Protein AF-A0A351SHM1-F1 (afdb_monomer_lite)

pLDDT: mean 85.32, std 20.23, range [31.28, 98.56]

Structure (mmCIF, N/CA/C/O backbone):
data_AF-A0A351SHM1-F1
#
_entry.id   AF-A0A351SHM1-F1
#
loop_
_atom_site.group_PDB
_atom_site.id
_atom_site.type_symbol
_atom_site.label_atom_id
_atom_site.label_alt_id
_atom_site.label_comp_id
_atom_site.label_asym_id
_atom_site.label_entity_id
_atom_site.label_seq_id
_atom_site.pdbx_PDB_ins_code
_atom_site.Cartn_x
_atom_site.Cartn_y
_atom_site.Cartn_z
_atom_site.occupancy
_atom_site.B_iso_or_equiv
_atom_site.auth_seq_id
_atom_site.auth_comp_id
_atom_site.auth_asym_id
_atom_site.auth_atom_id
_atom_site.pdbx_PDB_model_num
ATOM 1 N N . MET A 1 1 ? -46.185 -12.215 -39.479 1.00 38.94 1 MET A N 1
ATOM 2 C CA . MET A 1 1 ? -46.522 -11.366 -40.641 1.00 38.94 1 MET A CA 1
ATOM 3 C C . MET A 1 1 ? -45.757 -10.080 -40.372 1.00 38.94 1 MET A C 1
ATOM 5 O O . MET A 1 1 ? -46.054 -9.447 -39.382 1.00 38.94 1 MET A O 1
ATOM 9 N N . GLU A 1 2 ? -44.583 -9.834 -40.939 1.00 38.81 2 GLU A N 1
ATOM 10 C CA . GLU A 1 2 ? -44.272 -9.723 -42.361 1.00 38.81 2 GLU A CA 1
ATOM 11 C C . GLU A 1 2 ? -42.753 -9.912 -42.561 1.00 38.81 2 GLU A C 1
ATOM 13 O O . GLU A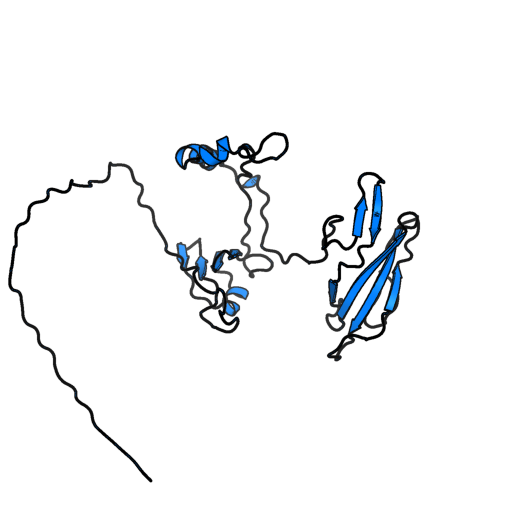 1 2 ? -41.944 -9.448 -41.763 1.00 38.81 2 GLU A O 1
ATOM 18 N N . ARG A 1 3 ? -42.379 -10.663 -43.600 1.00 39.16 3 ARG A N 1
ATOM 19 C CA . ARG A 1 3 ? -40.996 -10.902 -44.036 1.00 39.16 3 ARG A CA 1
ATOM 20 C C . ARG A 1 3 ? -40.600 -9.802 -45.017 1.00 39.16 3 ARG A C 1
ATOM 22 O O . ARG A 1 3 ? -41.377 -9.548 -45.932 1.00 39.16 3 ARG A O 1
ATOM 29 N N . ARG A 1 4 ? -39.362 -9.299 -44.973 1.00 43.81 4 ARG A N 1
ATOM 30 C CA . ARG A 1 4 ? -38.711 -8.745 -46.177 1.00 43.81 4 ARG A CA 1
ATOM 31 C C . ARG A 1 4 ? -37.282 -9.269 -46.317 1.00 43.81 4 ARG A C 1
ATOM 33 O O . ARG A 1 4 ? -36.392 -8.936 -45.551 1.00 43.81 4 ARG A O 1
ATOM 40 N N . ASN A 1 5 ? -37.133 -10.121 -47.329 1.00 36.09 5 ASN A N 1
ATOM 41 C CA . ASN A 1 5 ? -35.888 -10.556 -47.956 1.00 36.09 5 ASN A CA 1
ATOM 42 C C . ASN A 1 5 ? -35.320 -9.435 -48.846 1.00 36.09 5 ASN A C 1
ATOM 44 O O . ASN A 1 5 ? -36.124 -8.792 -49.523 1.00 36.09 5 ASN A O 1
ATOM 48 N N . LEU A 1 6 ? -33.989 -9.324 -48.985 1.00 31.62 6 LEU A N 1
ATOM 49 C CA . LEU A 1 6 ? -33.293 -9.075 -50.271 1.00 31.62 6 LEU A CA 1
ATOM 50 C C . LEU A 1 6 ? -31.764 -9.245 -50.089 1.00 31.62 6 LEU A C 1
ATOM 52 O O . LEU A 1 6 ? -31.158 -8.496 -49.341 1.00 31.62 6 LEU A O 1
ATOM 56 N N . LYS A 1 7 ? -31.190 -10.390 -50.487 1.00 33.28 7 LYS A N 1
ATOM 57 C CA . LYS A 1 7 ? -30.488 -10.721 -51.756 1.00 33.28 7 LYS A CA 1
ATOM 58 C C . LYS A 1 7 ? -29.046 -10.184 -51.884 1.00 33.28 7 LYS A C 1
ATOM 60 O O . LYS A 1 7 ? -28.816 -8.993 -52.023 1.00 33.28 7 LYS A O 1
ATOM 65 N N . TYR A 1 8 ? -28.139 -11.163 -51.929 1.00 37.53 8 TYR A N 1
ATOM 66 C CA . TYR A 1 8 ? -26.740 -11.178 -52.365 1.00 37.53 8 TYR A CA 1
ATOM 67 C C . TYR A 1 8 ? -26.412 -10.335 -53.604 1.00 37.53 8 TYR A C 1
ATOM 69 O O . TYR A 1 8 ? -27.149 -10.412 -54.586 1.00 37.53 8 TYR A O 1
ATOM 77 N N . ILE A 1 9 ? -25.221 -9.717 -53.615 1.00 34.34 9 ILE A N 1
ATOM 78 C CA . ILE A 1 9 ? -24.390 -9.573 -54.822 1.00 34.34 9 ILE A CA 1
ATOM 79 C C . ILE A 1 9 ? -22.927 -9.871 -54.459 1.00 34.34 9 ILE A C 1
ATOM 81 O O . ILE A 1 9 ? -22.342 -9.258 -53.573 1.00 34.34 9 ILE A O 1
ATOM 85 N N . LEU A 1 10 ? -22.385 -10.853 -55.172 1.00 33.44 10 LEU A N 1
ATOM 86 C CA . LEU A 1 10 ? -21.011 -11.332 -55.217 1.00 33.44 10 LEU A CA 1
ATOM 87 C C . LEU A 1 10 ? -20.487 -10.958 -56.611 1.00 33.44 10 LEU A C 1
ATOM 89 O O . LEU A 1 10 ? -21.161 -11.337 -57.560 1.00 33.44 10 LEU A O 1
ATOM 93 N N . THR A 1 11 ? -19.365 -10.235 -56.730 1.00 31.61 11 THR A N 1
ATOM 94 C CA . THR A 1 11 ? -18.512 -10.025 -57.940 1.00 31.61 11 THR A CA 1
ATOM 95 C C . THR A 1 11 ? -17.556 -8.858 -57.640 1.00 31.61 11 THR A C 1
ATOM 97 O O . THR A 1 11 ? -17.981 -7.918 -56.986 1.00 31.61 11 THR A O 1
ATOM 100 N N . ALA A 1 12 ? -16.308 -8.752 -58.095 1.00 34.66 12 ALA A N 1
ATOM 101 C CA . ALA A 1 12 ? -15.417 -9.584 -58.896 1.00 34.66 12 ALA A CA 1
ATOM 102 C C . ALA A 1 12 ? -14.001 -8.979 -58.769 1.00 34.66 12 ALA A C 1
ATOM 104 O O . ALA A 1 12 ? -13.852 -7.778 -58.548 1.00 34.66 12 ALA A O 1
ATOM 105 N N . ALA A 1 13 ? -12.974 -9.811 -58.934 1.00 35.31 13 ALA A N 1
ATOM 106 C CA . ALA A 1 13 ? -11.586 -9.391 -59.067 1.00 35.31 13 ALA A CA 1
ATOM 107 C C . ALA A 1 13 ? -11.354 -8.597 -60.367 1.00 35.31 13 ALA A C 1
ATOM 109 O O . ALA A 1 13 ? -11.828 -9.012 -61.424 1.00 35.31 13 ALA A O 1
ATOM 110 N N . CYS A 1 14 ? -10.550 -7.533 -60.302 1.00 32.94 14 CYS A N 1
ATOM 111 C CA . CYS A 1 14 ? -9.890 -6.940 -61.465 1.00 32.94 14 CYS A CA 1
ATOM 112 C C . CYS A 1 14 ? -8.437 -6.594 -61.116 1.00 32.94 14 CYS A C 1
ATOM 114 O O . CYS A 1 14 ? -8.153 -5.704 -60.321 1.00 32.94 14 CYS A O 1
ATOM 116 N N . LEU A 1 15 ? -7.541 -7.356 -61.735 1.00 38.31 15 LEU A N 1
ATOM 117 C CA . LEU A 1 15 ? -6.104 -7.163 -61.854 1.00 38.31 15 LEU A CA 1
ATOM 118 C C . LEU A 1 15 ? -5.843 -6.279 -63.084 1.00 38.31 15 LEU A C 1
ATOM 120 O O . LEU A 1 15 ? -6.296 -6.636 -64.171 1.00 38.31 15 LEU A O 1
ATOM 124 N N . SER A 1 16 ? -5.079 -5.191 -62.953 1.00 38.78 16 SER A N 1
ATOM 125 C CA . SER A 1 16 ? -4.394 -4.569 -64.098 1.00 38.78 16 SER A CA 1
ATOM 126 C C . SER A 1 16 ? -3.273 -3.620 -63.667 1.00 38.78 16 SER A C 1
ATOM 128 O O . SER A 1 16 ? -3.407 -2.853 -62.719 1.00 38.78 16 SER A O 1
ATOM 130 N N . LEU A 1 17 ? -2.168 -3.751 -64.400 1.00 37.09 17 LEU A N 1
ATOM 131 C CA . LEU A 1 17 ? -0.832 -3.212 -64.194 1.00 37.09 17 LEU A CA 1
ATOM 132 C C . LEU A 1 17 ? -0.686 -1.704 -64.487 1.00 37.09 17 LEU A C 1
ATOM 134 O O . LEU A 1 17 ? -1.349 -1.168 -65.368 1.00 37.09 17 LEU A O 1
ATOM 138 N N . LEU A 1 18 ? 0.287 -1.115 -63.779 1.00 38.12 18 LEU A N 1
ATOM 139 C CA . LEU A 1 18 ? 1.289 -0.101 -64.159 1.00 38.12 18 LEU A CA 1
ATOM 140 C C . LEU A 1 18 ? 0.951 0.925 -65.260 1.00 38.12 18 LEU A C 1
ATOM 142 O O . LEU A 1 18 ? 0.914 0.604 -66.446 1.00 38.12 18 LEU A O 1
ATOM 146 N N . PHE A 1 19 ? 0.979 2.200 -64.862 1.00 37.84 19 PHE A N 1
ATOM 147 C CA . PHE A 1 19 ? 1.567 3.270 -65.666 1.00 37.84 19 PHE A CA 1
ATOM 148 C C . PHE A 1 19 ? 2.633 4.000 -64.848 1.00 37.84 19 PHE A C 1
ATOM 150 O O . PHE A 1 19 ? 2.391 4.424 -63.720 1.00 37.84 19 PHE A O 1
ATOM 157 N N . ALA A 1 20 ? 3.818 4.112 -65.444 1.00 46.09 20 ALA A N 1
ATOM 158 C CA . ALA A 1 20 ? 4.905 4.961 -64.994 1.00 46.09 20 ALA A CA 1
ATOM 159 C C . ALA A 1 20 ? 4.527 6.439 -65.165 1.00 46.09 20 ALA A C 1
ATOM 161 O O . ALA A 1 20 ? 4.001 6.837 -66.205 1.00 46.09 20 ALA A O 1
ATOM 162 N N . GLY A 1 21 ? 4.848 7.241 -64.155 1.00 32.75 21 GLY A N 1
ATOM 163 C CA . GLY A 1 21 ? 4.758 8.694 -64.182 1.00 32.75 21 GLY A CA 1
ATOM 164 C C . GLY A 1 21 ? 5.789 9.278 -63.226 1.00 32.75 21 GLY A C 1
ATOM 165 O O . GLY A 1 21 ? 5.464 9.593 -62.088 1.00 32.75 21 GLY A O 1
ATOM 166 N N . CYS A 1 22 ? 7.038 9.379 -63.687 1.00 43.12 22 CYS A N 1
ATOM 167 C CA . CYS A 1 22 ? 8.029 10.267 -63.087 1.00 43.12 22 CYS A CA 1
ATOM 168 C C . CYS A 1 22 ? 7.561 11.712 -63.286 1.00 43.12 22 CYS A C 1
ATOM 170 O O . CYS A 1 22 ? 7.413 12.160 -64.422 1.00 43.12 22 CYS A O 1
ATOM 172 N N . SER A 1 23 ? 7.368 12.435 -62.187 1.00 37.72 23 SER A N 1
ATOM 173 C CA . SER A 1 23 ? 7.474 13.890 -62.156 1.00 37.72 23 SER A CA 1
ATOM 174 C C . SER A 1 23 ? 8.636 14.210 -61.234 1.00 37.72 23 SER A C 1
ATOM 176 O O . SER A 1 23 ? 8.535 14.073 -60.019 1.00 37.72 23 SER A O 1
ATOM 178 N N . ASP A 1 24 ? 9.739 14.560 -61.876 1.00 31.28 24 ASP A N 1
ATOM 179 C CA . ASP A 1 24 ? 10.981 15.064 -61.317 1.00 31.28 24 ASP A CA 1
ATOM 180 C C . ASP A 1 24 ? 10.721 16.385 -60.575 1.00 31.28 24 ASP A C 1
ATOM 182 O O . ASP A 1 24 ? 10.185 17.334 -61.149 1.00 31.28 24 ASP A O 1
ATOM 186 N N . SER A 1 25 ? 11.042 16.419 -59.286 1.00 34.75 25 SER A N 1
ATOM 187 C CA . SER A 1 25 ? 11.230 17.655 -58.533 1.00 34.75 25 SER A CA 1
ATOM 188 C C . SER A 1 25 ? 12.353 17.385 -57.545 1.00 34.75 25 SER A C 1
ATOM 190 O O . SER A 1 25 ? 12.158 16.807 -56.479 1.00 34.75 25 SER A O 1
ATOM 192 N N . SER A 1 26 ? 13.548 17.729 -57.998 1.00 41.03 26 SER A N 1
ATOM 193 C CA . SER A 1 26 ? 14.806 17.722 -57.274 1.00 41.03 26 SER A CA 1
ATOM 194 C C . SER A 1 26 ? 14.723 18.562 -55.998 1.00 41.03 26 SER A C 1
ATOM 196 O O . SER A 1 26 ? 14.684 19.787 -56.081 1.00 41.03 26 SER A O 1
ATOM 198 N N . ASP A 1 27 ? 14.745 17.888 -54.852 1.00 33.91 27 ASP A N 1
ATOM 199 C CA . ASP A 1 27 ? 15.300 18.394 -53.598 1.00 33.91 27 ASP A CA 1
ATOM 200 C C . ASP A 1 27 ? 16.226 17.290 -53.076 1.00 33.91 27 ASP A C 1
ATOM 202 O O . ASP A 1 27 ? 15.776 16.226 -52.646 1.00 33.91 27 ASP A O 1
ATOM 206 N N . GLU A 1 28 ? 17.532 17.519 -53.195 1.00 40.28 28 GLU A N 1
ATOM 207 C CA . GLU A 1 28 ? 18.566 16.694 -52.578 1.00 40.28 28 GLU A CA 1
ATOM 208 C C . GLU A 1 28 ? 18.374 16.766 -51.057 1.00 40.28 28 GLU A C 1
ATOM 210 O O . GLU A 1 28 ? 18.670 17.782 -50.430 1.00 40.28 28 GLU A O 1
ATOM 215 N N . ARG A 1 29 ? 17.816 15.707 -50.463 1.00 37.00 29 ARG A N 1
ATOM 216 C CA . ARG A 1 29 ? 17.906 15.479 -49.021 1.00 37.00 29 ARG A CA 1
ATOM 217 C C . ARG A 1 29 ? 19.031 14.500 -48.774 1.00 37.00 29 ARG A C 1
ATOM 219 O O . ARG A 1 29 ? 19.106 13.461 -49.426 1.00 37.00 29 ARG A O 1
ATOM 226 N N . GLU A 1 30 ? 19.904 14.926 -47.877 1.00 38.75 30 GLU A N 1
ATOM 227 C CA . GLU A 1 30 ? 21.103 14.236 -47.452 1.00 38.75 30 GLU A CA 1
ATOM 228 C C . GLU A 1 30 ? 20.810 12.779 -47.084 1.00 38.75 30 GLU A C 1
ATOM 230 O O . GLU A 1 30 ? 19.787 12.427 -46.499 1.00 38.75 30 GLU A O 1
ATOM 235 N N . ASP A 1 31 ? 21.741 11.946 -47.523 1.00 35.19 31 ASP A N 1
ATOM 236 C CA . ASP A 1 31 ? 21.929 10.559 -47.154 1.00 35.19 31 ASP A CA 1
ATOM 237 C C . ASP A 1 31 ? 22.158 10.474 -45.635 1.00 35.19 31 ASP A C 1
ATOM 239 O O . ASP A 1 31 ? 23.273 10.688 -45.161 1.00 35.19 31 ASP A O 1
ATOM 243 N N . ASP A 1 32 ? 21.103 10.185 -44.865 1.00 41.06 32 ASP A N 1
ATOM 244 C CA . ASP A 1 32 ? 21.216 9.749 -43.467 1.00 41.06 32 ASP A CA 1
ATOM 245 C C . ASP A 1 32 ? 21.769 8.315 -43.441 1.00 41.06 32 ASP A C 1
ATOM 247 O O . ASP A 1 32 ? 21.080 7.338 -43.137 1.00 41.06 32 ASP A O 1
ATOM 251 N N . THR A 1 33 ? 23.045 8.175 -43.791 1.00 40.69 33 THR A N 1
ATOM 252 C CA . THR A 1 33 ? 23.836 7.024 -43.371 1.00 40.69 33 THR A CA 1
ATOM 253 C C . THR A 1 33 ? 24.080 7.183 -41.864 1.00 40.69 33 THR A C 1
ATOM 255 O O . THR A 1 33 ? 24.744 8.149 -41.475 1.00 40.69 33 THR A O 1
ATOM 258 N N . PRO A 1 34 ? 23.590 6.279 -40.991 1.00 45.47 34 PRO A N 1
ATOM 259 C CA . PRO A 1 34 ? 23.849 6.383 -39.560 1.00 45.47 34 PRO A CA 1
ATOM 260 C C . PRO A 1 34 ? 25.361 6.316 -39.313 1.00 45.47 34 PRO A C 1
ATOM 262 O O . PRO A 1 34 ? 26.029 5.443 -39.889 1.00 45.47 34 PRO A O 1
ATOM 265 N N . PRO A 1 35 ? 25.941 7.200 -38.483 1.00 49.81 35 PRO A N 1
ATOM 266 C CA . PRO A 1 35 ? 27.332 7.068 -38.109 1.00 49.81 35 PRO A CA 1
ATOM 267 C C . PRO A 1 35 ? 27.510 5.746 -37.355 1.00 49.81 35 PRO A C 1
ATOM 269 O O . PRO A 1 35 ? 26.829 5.431 -36.386 1.00 49.81 35 PRO A O 1
ATOM 272 N N . ASN A 1 36 ? 28.436 4.958 -37.883 1.00 48.00 36 ASN A N 1
ATOM 273 C CA . ASN A 1 36 ? 28.939 3.689 -37.385 1.00 48.00 36 ASN A CA 1
ATOM 274 C C . ASN A 1 36 ? 29.042 3.629 -35.842 1.00 48.00 36 ASN A C 1
ATOM 276 O O . ASN A 1 36 ? 29.910 4.289 -35.272 1.00 48.00 36 ASN A O 1
ATOM 280 N N . GLY A 1 37 ? 28.219 2.792 -35.192 1.00 48.22 37 GLY A N 1
ATOM 281 C CA . GLY A 1 37 ? 28.369 2.474 -33.765 1.00 48.22 37 GLY A CA 1
ATOM 282 C C . GLY A 1 37 ? 27.134 1.956 -33.020 1.00 48.22 37 GLY A C 1
ATOM 283 O O . GLY A 1 37 ? 27.299 1.428 -31.926 1.00 48.22 37 GLY A O 1
ATOM 284 N N . GLU A 1 38 ? 25.921 2.060 -33.567 1.00 47.47 38 GLU A N 1
ATOM 285 C CA . GLU A 1 38 ? 24.724 1.631 -32.832 1.00 47.47 38 GLU A CA 1
ATOM 286 C C . GLU A 1 38 ? 24.605 0.101 -32.772 1.00 47.47 38 GLU A C 1
ATOM 288 O O . GLU A 1 38 ? 24.384 -0.586 -33.775 1.00 47.47 38 GLU A O 1
ATOM 293 N N . THR A 1 39 ? 24.753 -0.445 -31.564 1.00 53.91 39 THR A N 1
ATOM 294 C CA . THR A 1 39 ? 24.333 -1.808 -31.227 1.00 53.91 39 THR A CA 1
ATOM 295 C C . THR A 1 39 ? 22.863 -1.973 -31.628 1.00 53.91 39 THR A C 1
ATOM 297 O O . THR A 1 39 ? 22.060 -1.099 -31.298 1.00 53.91 39 THR A O 1
ATOM 300 N N . PRO A 1 40 ? 22.461 -3.057 -32.318 1.00 54.44 40 PRO A N 1
ATOM 301 C CA . PRO A 1 40 ? 21.057 -3.270 -32.648 1.00 54.44 40 PRO A CA 1
ATOM 302 C C . PRO A 1 40 ? 20.217 -3.285 -31.364 1.00 54.44 40 PRO A C 1
ATOM 304 O O . PRO A 1 40 ? 20.322 -4.204 -30.553 1.00 54.44 40 PRO A O 1
ATOM 307 N N . SER A 1 41 ? 19.398 -2.249 -31.181 1.00 62.53 41 SER A N 1
ATOM 308 C CA . SER A 1 41 ? 18.449 -2.156 -30.076 1.00 62.53 41 SER A CA 1
ATOM 309 C C . SER A 1 41 ? 17.199 -2.959 -30.421 1.00 62.53 41 SER A C 1
ATOM 311 O O . SER A 1 41 ? 16.524 -2.700 -31.421 1.00 62.53 41 SER A O 1
ATOM 313 N N . ASN A 1 42 ? 16.885 -3.958 -29.598 1.00 75.44 42 ASN A N 1
ATOM 314 C CA . ASN A 1 42 ? 15.619 -4.674 -29.683 1.00 75.44 42 ASN A CA 1
ATOM 315 C C . ASN A 1 42 ? 14.549 -3.841 -28.974 1.00 75.44 42 ASN A C 1
ATOM 317 O O . ASN A 1 42 ? 14.394 -3.917 -27.759 1.00 75.44 42 ASN A O 1
ATOM 321 N N . THR A 1 43 ? 13.812 -3.026 -29.726 1.00 84.69 43 THR A N 1
ATOM 322 C CA . THR A 1 43 ? 12.682 -2.272 -29.172 1.00 84.69 43 THR A CA 1
ATOM 323 C C . THR A 1 43 ? 11.426 -3.138 -29.138 1.00 84.69 43 THR A C 1
ATOM 325 O O . THR A 1 43 ? 10.994 -3.651 -30.172 1.00 84.69 43 THR A O 1
ATOM 328 N N . VAL A 1 44 ? 10.791 -3.242 -27.969 1.00 88.88 44 VAL A N 1
ATOM 329 C CA . VAL A 1 44 ? 9.456 -3.836 -27.820 1.00 88.88 44 VAL A CA 1
ATOM 330 C C . VAL A 1 44 ? 8.447 -2.742 -27.488 1.00 88.88 44 VAL A C 1
ATOM 332 O O . VAL A 1 44 ? 8.694 -1.893 -26.639 1.00 88.88 44 VAL A O 1
ATOM 335 N N . GLN A 1 45 ? 7.306 -2.753 -28.176 1.00 91.69 45 GLN A N 1
ATOM 336 C CA . GLN A 1 45 ? 6.200 -1.838 -27.899 1.00 91.69 45 GLN A CA 1
ATOM 337 C C . GLN A 1 45 ? 5.270 -2.462 -26.855 1.00 91.69 45 GLN A C 1
ATOM 339 O O . GLN A 1 45 ? 4.749 -3.556 -27.070 1.00 91.69 45 GLN A O 1
ATOM 344 N N . ILE A 1 46 ? 5.044 -1.751 -25.750 1.00 93.50 46 ILE A N 1
ATOM 345 C CA . ILE A 1 46 ? 4.092 -2.129 -24.701 1.00 93.50 46 ILE A CA 1
ATOM 346 C C . ILE A 1 46 ? 2.946 -1.114 -24.723 1.00 93.50 46 ILE A C 1
ATOM 348 O O . ILE A 1 46 ? 3.145 0.065 -24.432 1.00 93.50 46 ILE A O 1
ATOM 352 N N . ASP A 1 47 ? 1.735 -1.558 -25.066 1.00 94.06 47 ASP A N 1
ATOM 353 C CA . ASP A 1 47 ? 0.544 -0.705 -25.020 1.00 94.06 47 ASP A CA 1
ATOM 354 C C . ASP A 1 47 ? -0.013 -0.646 -23.592 1.00 94.06 47 ASP A C 1
ATOM 356 O O . ASP A 1 47 ? -0.740 -1.532 -23.159 1.00 94.06 47 ASP A O 1
ATOM 360 N N . ALA A 1 48 ? 0.311 0.412 -22.852 1.00 94.44 48 ALA A N 1
ATOM 361 C CA . ALA A 1 48 ? -0.226 0.657 -21.514 1.00 94.44 48 ALA A CA 1
ATOM 362 C C . ALA A 1 48 ? -1.465 1.580 -21.518 1.00 94.44 48 ALA A C 1
ATOM 364 O O . ALA A 1 48 ? -1.807 2.162 -20.491 1.00 94.44 48 ALA A O 1
ATOM 365 N N . SER A 1 49 ? -2.149 1.791 -22.647 1.00 93.62 49 SER A N 1
ATOM 366 C CA . SER A 1 49 ? -3.202 2.818 -22.757 1.00 93.62 49 SER A CA 1
ATOM 367 C C . SER A 1 49 ? -4.546 2.454 -22.103 1.00 93.62 49 SER A C 1
ATOM 369 O O . SER A 1 49 ? -5.419 3.319 -21.977 1.00 93.62 49 SER A O 1
ATOM 371 N N . ALA A 1 50 ? -4.723 1.213 -21.642 1.00 93.69 50 ALA A N 1
ATOM 372 C CA . ALA A 1 50 ? -5.950 0.736 -21.001 1.00 93.69 50 ALA A CA 1
ATOM 373 C C . ALA A 1 50 ? -6.350 1.566 -19.761 1.00 93.69 50 ALA A C 1
ATOM 375 O O . ALA A 1 50 ? -5.508 2.003 -18.983 1.00 93.69 50 ALA A O 1
ATOM 376 N N . GLY A 1 51 ? -7.652 1.785 -19.546 1.00 87.44 51 GLY A N 1
ATOM 377 C CA . GLY A 1 51 ? -8.196 2.561 -18.417 1.00 87.44 51 GLY A CA 1
ATOM 378 C C . GLY A 1 51 ? -8.481 4.033 -18.736 1.00 87.44 51 GLY A C 1
ATOM 379 O O . GLY A 1 51 ? -8.689 4.395 -19.892 1.00 87.44 51 GLY A O 1
ATOM 380 N N . GLY A 1 52 ? -8.491 4.898 -17.716 1.00 82.19 52 GLY A N 1
ATOM 381 C CA . GLY A 1 52 ? -8.799 6.334 -17.835 1.00 82.19 52 GLY A CA 1
ATOM 382 C C . GLY A 1 52 ? -10.191 6.722 -17.316 1.00 82.19 52 GLY A C 1
ATOM 383 O O . GLY A 1 52 ? -10.959 5.878 -16.854 1.00 82.19 52 GLY A O 1
ATOM 384 N N . VAL A 1 53 ? -10.508 8.021 -17.364 1.00 80.44 53 VAL A N 1
ATOM 385 C CA . VAL A 1 53 ? -11.796 8.554 -16.885 1.00 80.44 53 VAL A CA 1
ATOM 386 C C . VAL A 1 53 ? -12.941 7.935 -17.691 1.00 80.44 53 VAL A C 1
ATOM 388 O O . VAL A 1 53 ? -13.005 8.094 -18.907 1.00 80.44 53 VAL A O 1
ATOM 391 N N . GLY A 1 54 ? -13.844 7.227 -17.008 1.00 83.69 54 GLY A N 1
ATOM 392 C CA . GLY A 1 54 ? -15.003 6.569 -17.620 1.00 83.69 54 GLY A CA 1
ATOM 393 C C . GLY A 1 54 ? -14.763 5.139 -18.119 1.00 83.69 54 GLY A C 1
ATOM 394 O O . GLY A 1 54 ? -15.709 4.517 -18.598 1.00 83.69 54 GLY A O 1
ATOM 395 N N . ALA A 1 55 ? -13.550 4.591 -17.987 1.00 87.75 55 ALA A N 1
ATOM 396 C CA . ALA A 1 55 ? -13.303 3.185 -18.300 1.00 87.75 55 ALA A CA 1
ATOM 397 C C . ALA A 1 55 ? -14.036 2.275 -17.303 1.00 87.75 55 ALA A C 1
ATOM 399 O O . ALA A 1 55 ? -13.882 2.419 -16.087 1.00 87.75 55 ALA A O 1
ATOM 400 N N . SER A 1 56 ? -14.828 1.327 -17.811 1.00 90.12 56 SER A N 1
ATOM 401 C CA . SER A 1 56 ? -15.546 0.383 -16.952 1.00 90.12 56 SER A CA 1
ATOM 402 C C . SER A 1 56 ? -14.560 -0.582 -16.288 1.00 90.12 56 SER A C 1
ATOM 404 O O . SER A 1 56 ? -13.758 -1.190 -16.998 1.00 90.12 56 SER A O 1
ATOM 406 N N . PRO A 1 57 ? -14.627 -0.810 -14.964 1.00 85.00 57 PRO A N 1
ATOM 407 C CA . PRO A 1 57 ? -13.830 -1.846 -14.302 1.00 85.00 57 PRO A CA 1
ATOM 408 C C . PRO A 1 57 ? -14.098 -3.260 -14.833 1.00 85.00 57 PRO A C 1
ATOM 410 O O . PRO A 1 57 ? -13.272 -4.144 -14.661 1.00 85.00 57 PRO A O 1
ATOM 413 N N . THR A 1 58 ? -15.253 -3.477 -15.466 1.00 87.69 58 THR A N 1
ATOM 414 C CA . THR A 1 58 ? -15.656 -4.774 -16.025 1.00 87.69 58 THR A CA 1
ATOM 415 C C . THR A 1 58 ? -15.362 -4.920 -17.517 1.00 87.69 58 THR A C 1
ATOM 417 O O . THR A 1 58 ? -15.679 -5.960 -18.089 1.00 87.69 58 THR A O 1
ATOM 420 N N . ASP A 1 59 ? -14.805 -3.892 -18.166 1.00 90.00 59 ASP A N 1
ATOM 421 C CA . ASP A 1 59 ? -14.379 -3.988 -19.562 1.00 90.00 59 ASP A CA 1
ATOM 422 C C . ASP A 1 59 ? -13.143 -4.903 -19.658 1.00 90.00 59 ASP A C 1
ATOM 424 O O . ASP A 1 59 ? -12.119 -4.583 -19.054 1.00 90.00 59 ASP A O 1
ATOM 428 N N . PRO A 1 60 ? -13.190 -6.010 -20.422 1.00 87.44 60 PRO A N 1
ATOM 429 C CA . PRO A 1 60 ? -12.041 -6.897 -20.604 1.00 87.44 60 PRO A CA 1
ATOM 430 C C . PRO A 1 60 ? -10.803 -6.215 -21.205 1.00 87.44 60 PRO A C 1
ATOM 432 O O . PRO A 1 60 ? -9.691 -6.705 -21.017 1.00 87.44 60 PRO A O 1
ATOM 435 N N . LEU A 1 61 ? -10.977 -5.105 -21.933 1.00 89.75 61 LEU A N 1
ATOM 436 C CA . LEU A 1 61 ? -9.871 -4.306 -22.472 1.00 89.75 61 LEU A CA 1
ATOM 437 C C . LEU A 1 61 ? -9.278 -3.348 -21.435 1.00 89.75 61 LEU A C 1
ATOM 439 O O . LEU A 1 61 ? -8.176 -2.838 -21.619 1.00 89.75 61 LEU A O 1
ATOM 443 N N . ASN A 1 62 ? -9.968 -3.120 -20.317 1.00 93.75 62 ASN A N 1
ATOM 444 C CA . ASN A 1 62 ? -9.457 -2.354 -19.189 1.00 93.75 62 ASN A CA 1
ATOM 445 C C . ASN A 1 62 ? -8.572 -3.238 -18.289 1.00 93.75 62 ASN A C 1
ATOM 447 O O . ASN A 1 62 ? -8.781 -3.302 -17.077 1.00 93.75 62 ASN A O 1
ATOM 451 N N . LYS A 1 63 ? -7.574 -3.896 -18.881 1.00 95.19 63 LYS A N 1
ATOM 452 C CA . LYS A 1 63 ? -6.606 -4.788 -18.222 1.00 95.19 63 LYS A CA 1
ATOM 453 C C . LYS A 1 63 ? -5.195 -4.195 -18.220 1.00 95.19 63 LYS A C 1
ATOM 455 O O . LYS A 1 63 ? -4.960 -3.177 -18.869 1.00 95.19 63 LYS A O 1
ATOM 460 N N . TYR A 1 64 ? -4.272 -4.792 -17.476 1.00 97.44 64 TYR A N 1
ATOM 461 C CA . TYR A 1 64 ? -2.846 -4.504 -17.648 1.00 97.44 64 TYR A CA 1
ATOM 462 C C . TYR A 1 64 ? -2.303 -5.182 -18.911 1.00 97.44 64 TYR A C 1
ATOM 464 O O . TYR A 1 64 ? -2.812 -6.218 -19.345 1.00 97.44 64 TYR A O 1
ATOM 472 N N . THR A 1 65 ? -1.240 -4.610 -19.469 1.00 97.94 65 THR A N 1
ATOM 473 C CA . THR A 1 65 ? -0.404 -5.288 -20.462 1.00 97.94 65 THR A CA 1
ATOM 474 C C . THR A 1 65 ? 0.759 -5.939 -19.734 1.00 97.94 65 THR A C 1
ATOM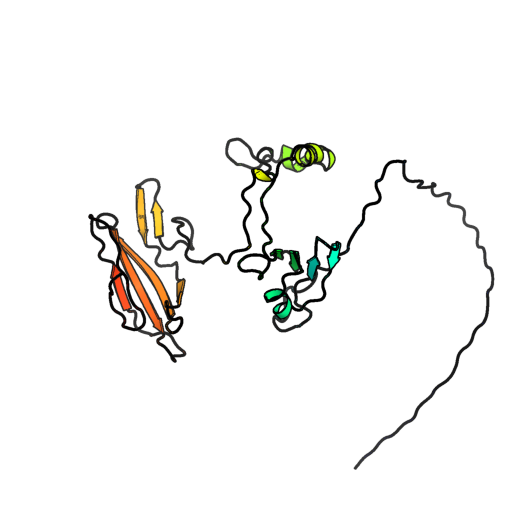 476 O O . THR A 1 65 ? 1.543 -5.249 -19.084 1.00 97.94 65 THR A O 1
ATOM 479 N N . TYR A 1 66 ? 0.820 -7.266 -19.815 1.00 98.25 66 TYR A N 1
ATOM 480 C CA . TYR A 1 66 ? 1.756 -8.120 -19.091 1.00 98.25 66 TYR A CA 1
ATOM 481 C C . TYR A 1 66 ? 2.971 -8.426 -19.958 1.00 98.25 66 TYR A C 1
ATOM 483 O O . TYR A 1 66 ? 2.817 -8.743 -21.137 1.00 98.25 66 TYR A O 1
ATOM 491 N N . PHE A 1 67 ? 4.168 -8.332 -19.390 1.00 98.19 67 PHE A N 1
ATOM 492 C CA . PHE A 1 67 ? 5.426 -8.517 -20.099 1.00 98.19 67 PHE A CA 1
ATOM 493 C C . PHE A 1 67 ? 6.301 -9.540 -19.378 1.00 98.19 67 PHE A C 1
ATOM 495 O O . PHE A 1 67 ? 6.480 -9.462 -18.165 1.00 98.19 67 PHE A O 1
ATOM 502 N N . ASP A 1 68 ? 6.817 -10.491 -20.144 1.00 97.62 68 ASP A N 1
ATOM 503 C CA . ASP A 1 68 ? 7.775 -11.514 -19.728 1.00 97.62 68 ASP A CA 1
ATOM 504 C C . ASP A 1 68 ? 9.172 -11.047 -20.173 1.00 97.62 68 ASP A C 1
ATOM 506 O O . ASP A 1 68 ? 9.431 -10.862 -21.371 1.00 97.62 68 ASP A O 1
ATOM 510 N N . LEU A 1 69 ? 10.040 -10.789 -19.194 1.00 95.94 69 LEU A N 1
ATOM 511 C CA . LEU A 1 69 ? 11.415 -10.329 -19.368 1.00 95.94 69 LEU A CA 1
ATOM 512 C C . LEU A 1 69 ? 12.334 -11.460 -19.841 1.00 95.94 69 LEU A C 1
ATOM 514 O O . LEU A 1 69 ? 13.289 -11.177 -20.567 1.00 95.94 69 LEU A O 1
ATOM 518 N N . ASP A 1 70 ? 12.035 -12.719 -19.508 1.00 95.31 70 ASP A N 1
ATOM 519 C CA . ASP A 1 70 ? 12.803 -13.882 -19.966 1.00 95.31 70 ASP A CA 1
ATOM 520 C C . ASP A 1 70 ? 12.690 -14.052 -21.486 1.00 95.31 70 ASP A C 1
ATOM 522 O O . ASP A 1 70 ? 13.678 -14.322 -22.179 1.00 95.31 70 ASP A O 1
ATOM 526 N N . THR A 1 71 ? 11.481 -13.894 -22.032 1.00 95.31 71 THR A N 1
ATOM 527 C CA . THR A 1 71 ? 11.240 -14.016 -23.480 1.00 95.31 71 THR A CA 1
ATOM 528 C C . THR A 1 71 ? 11.252 -12.683 -24.222 1.00 95.31 71 THR A C 1
ATOM 530 O O . THR A 1 71 ? 11.320 -12.678 -25.459 1.00 95.31 71 THR A O 1
ATOM 533 N N . GLY A 1 72 ? 11.197 -11.563 -23.498 1.00 94.75 72 GLY A N 1
ATOM 534 C CA . GLY A 1 72 ? 11.108 -10.213 -24.049 1.00 94.75 72 GLY A CA 1
ATOM 535 C C . GLY A 1 72 ? 9.802 -9.974 -24.809 1.00 94.75 72 GLY A C 1
ATOM 536 O O . GLY A 1 72 ? 9.811 -9.341 -25.870 1.00 94.75 72 GLY A O 1
ATOM 537 N N . ARG A 1 73 ? 8.681 -10.539 -24.342 1.00 95.12 73 ARG A N 1
ATOM 538 C CA . ARG A 1 73 ? 7.394 -10.518 -25.061 1.00 95.12 73 ARG A CA 1
ATOM 539 C C . ARG A 1 73 ? 6.224 -10.138 -24.170 1.00 95.12 73 ARG A C 1
ATOM 541 O O . ARG A 1 73 ? 6.173 -10.455 -22.989 1.00 95.12 73 ARG A O 1
ATOM 548 N N . VAL A 1 74 ? 5.231 -9.508 -24.796 1.00 96.88 74 VAL A N 1
ATOM 549 C CA . VAL A 1 74 ? 3.913 -9.321 -24.186 1.00 96.88 74 VAL A CA 1
ATOM 550 C C . VAL A 1 74 ? 3.213 -10.676 -24.084 1.00 96.88 74 VAL A C 1
ATOM 552 O O . VAL A 1 74 ? 3.150 -11.424 -25.064 1.00 96.88 74 VAL A O 1
ATOM 555 N N . VAL A 1 75 ? 2.673 -10.967 -22.903 1.00 96.25 75 VAL A N 1
ATOM 556 C CA . VAL A 1 75 ? 1.872 -12.157 -22.622 1.00 96.25 75 VAL A CA 1
ATOM 557 C C . VAL A 1 75 ? 0.398 -11.766 -22.643 1.00 96.25 75 VAL A C 1
ATOM 559 O O . VAL A 1 75 ? -0.044 -10.866 -21.926 1.00 96.25 75 VAL A O 1
ATOM 562 N N . GLU A 1 76 ? -0.391 -12.442 -23.475 1.00 95.25 76 GLU A N 1
ATOM 563 C CA . GLU A 1 76 ? -1.828 -12.191 -23.548 1.00 95.25 76 GLU A CA 1
ATOM 564 C C . GLU A 1 76 ? -2.563 -12.867 -22.393 1.00 95.25 76 GLU A C 1
ATOM 566 O O . GLU A 1 76 ? -2.948 -14.031 -22.480 1.00 95.25 76 GLU A O 1
ATOM 571 N N . LEU A 1 77 ? -2.774 -12.104 -21.322 1.00 96.38 77 LEU A N 1
ATOM 572 C CA . LEU A 1 77 ? -3.523 -12.513 -20.135 1.00 96.38 77 LEU A CA 1
ATOM 573 C C . LEU A 1 77 ? -4.638 -11.513 -19.846 1.00 96.38 77 LEU A C 1
ATOM 575 O O . LEU A 1 77 ? -4.503 -10.320 -20.129 1.00 96.38 77 LEU A O 1
ATOM 579 N N . THR A 1 78 ? -5.746 -11.977 -19.281 1.00 95.81 78 THR A N 1
ATOM 580 C CA . THR A 1 78 ? -6.667 -11.130 -18.509 1.00 95.81 78 THR A CA 1
ATOM 581 C C . THR A 1 78 ? -6.098 -10.867 -17.112 1.00 95.81 78 THR A C 1
ATOM 583 O O . THR A 1 78 ? -5.243 -11.610 -16.637 1.00 95.81 78 THR A O 1
ATOM 586 N N . ASP A 1 79 ? -6.604 -9.851 -16.403 1.00 95.69 79 ASP A N 1
ATOM 587 C CA . ASP A 1 79 ? -6.151 -9.574 -15.029 1.00 95.69 79 ASP A CA 1
ATOM 588 C C . ASP A 1 79 ? -6.419 -10.749 -14.067 1.00 95.69 79 ASP A C 1
ATOM 590 O O . ASP A 1 79 ? -5.636 -10.989 -13.151 1.00 95.69 79 ASP A O 1
ATOM 594 N N . ALA A 1 80 ? -7.492 -11.513 -14.299 1.00 95.38 80 ALA A N 1
ATOM 595 C CA . ALA A 1 80 ? -7.821 -12.691 -13.499 1.00 95.38 80 ALA A CA 1
ATOM 596 C C . ALA A 1 80 ? -6.884 -13.878 -13.776 1.00 95.38 80 ALA A C 1
ATOM 598 O O . ALA A 1 80 ? -6.534 -14.604 -12.850 1.00 95.38 80 ALA A O 1
ATOM 599 N N . GLU A 1 81 ? -6.476 -14.079 -15.032 1.00 97.38 81 GLU A N 1
ATOM 600 C CA . GLU A 1 81 ? -5.496 -15.113 -15.389 1.00 97.38 81 GLU A CA 1
ATOM 601 C C . GLU A 1 81 ? -4.110 -14.753 -14.855 1.00 97.38 81 GLU A C 1
ATOM 603 O O . GLU A 1 81 ? -3.461 -15.591 -14.240 1.00 97.38 81 GLU A O 1
ATOM 608 N N . ALA A 1 82 ? -3.693 -13.493 -15.005 1.00 97.44 82 ALA A N 1
ATOM 609 C CA . ALA A 1 82 ? -2.397 -13.027 -14.529 1.00 97.44 82 ALA A CA 1
ATOM 610 C C . ALA A 1 82 ? -2.217 -13.166 -13.012 1.00 97.44 82 ALA A C 1
ATOM 612 O O . ALA A 1 82 ? -1.117 -13.458 -12.552 1.00 97.44 82 ALA A O 1
ATOM 613 N N . ALA A 1 83 ? -3.295 -13.028 -12.234 1.00 96.88 83 ALA A N 1
ATOM 614 C CA . ALA A 1 83 ? -3.276 -13.246 -10.786 1.00 96.88 83 ALA A CA 1
ATOM 615 C C . ALA A 1 83 ? -2.951 -14.699 -10.376 1.00 96.88 83 ALA A C 1
ATOM 617 O O . ALA A 1 83 ? -2.707 -14.964 -9.202 1.00 96.88 83 ALA A O 1
ATOM 618 N N . LEU A 1 84 ? -2.969 -15.643 -11.321 1.00 97.69 84 LEU A N 1
ATOM 619 C CA . LEU A 1 84 ? -2.671 -17.063 -11.113 1.00 97.69 84 LEU A CA 1
ATOM 620 C C . LEU A 1 84 ? -1.475 -17.544 -11.951 1.00 97.69 84 LEU A C 1
ATOM 622 O O . LEU A 1 84 ? -1.128 -18.724 -11.895 1.00 97.69 84 LEU A O 1
ATOM 626 N N . ASP A 1 85 ? -0.866 -16.653 -12.729 1.00 98.12 85 ASP A N 1
ATOM 627 C CA . ASP A 1 85 ? 0.167 -16.967 -13.709 1.00 98.12 85 ASP A CA 1
ATOM 628 C C . ASP A 1 85 ? 1.551 -16.532 -13.206 1.00 98.12 85 ASP A C 1
ATOM 630 O O . ASP A 1 85 ? 1.715 -15.444 -12.655 1.00 98.12 85 ASP A O 1
ATOM 634 N N . THR A 1 86 ? 2.555 -17.391 -13.387 1.00 97.88 86 THR A N 1
ATOM 635 C CA . THR A 1 86 ? 3.938 -17.164 -12.930 1.00 97.88 86 THR A CA 1
ATOM 636 C C . THR A 1 86 ? 4.895 -16.784 -14.066 1.00 97.88 86 THR A C 1
ATOM 638 O O . THR A 1 86 ? 6.100 -16.841 -13.855 1.00 97.88 86 THR A O 1
ATOM 641 N N . VAL A 1 87 ? 4.397 -16.518 -15.279 1.00 97.88 87 VAL A N 1
ATOM 642 C CA . VAL A 1 87 ? 5.216 -16.310 -16.491 1.00 97.88 87 VAL A CA 1
ATOM 643 C C . VAL A 1 87 ? 5.519 -14.837 -16.738 1.00 97.88 87 VAL A C 1
ATOM 645 O O . VAL A 1 87 ? 6.609 -14.510 -17.180 1.00 97.88 87 VAL A O 1
ATOM 648 N N . TRP A 1 88 ? 4.563 -13.938 -16.505 1.00 98.44 88 TRP A N 1
ATOM 649 C CA . TRP A 1 88 ? 4.816 -12.502 -16.654 1.00 98.44 88 TRP A CA 1
ATOM 650 C C . TRP A 1 88 ? 5.690 -11.981 -15.508 1.00 98.44 88 TRP A C 1
ATOM 652 O O . TRP A 1 88 ? 5.586 -12.488 -14.394 1.00 98.44 88 TRP A O 1
ATOM 662 N N . ASP A 1 89 ? 6.471 -10.928 -15.747 1.00 98.56 89 ASP A N 1
ATOM 663 C CA . ASP A 1 89 ? 7.348 -10.338 -14.730 1.00 98.56 89 ASP A CA 1
ATOM 664 C C . ASP A 1 89 ? 6.916 -8.936 -14.309 1.00 98.56 89 ASP A C 1
ATOM 666 O O . ASP A 1 89 ? 6.872 -8.617 -13.121 1.00 98.56 89 ASP A O 1
ATOM 670 N N . ILE A 1 90 ? 6.571 -8.094 -15.285 1.00 98.44 90 ILE A N 1
ATOM 671 C CA . ILE A 1 90 ? 6.180 -6.696 -15.081 1.00 98.44 90 ILE A CA 1
ATOM 672 C C . ILE A 1 90 ? 4.962 -6.359 -15.937 1.00 98.44 90 ILE A C 1
ATOM 674 O O . ILE A 1 90 ? 4.787 -6.885 -17.037 1.00 98.44 90 ILE A O 1
ATOM 678 N N . ALA A 1 91 ? 4.088 -5.489 -15.440 1.00 98.19 91 ALA A N 1
ATOM 679 C CA . ALA A 1 91 ? 2.883 -5.105 -16.157 1.00 98.19 91 ALA A CA 1
ATOM 680 C C . ALA A 1 91 ? 2.554 -3.620 -16.005 1.00 98.19 91 ALA A C 1
ATOM 682 O O . ALA A 1 91 ? 2.744 -3.031 -14.940 1.00 98.19 91 ALA A O 1
ATOM 683 N N . PHE A 1 92 ? 1.983 -3.035 -17.061 1.00 97.50 92 PHE A N 1
ATOM 684 C CA . PHE A 1 92 ? 1.695 -1.601 -17.143 1.00 97.50 92 PHE A CA 1
ATOM 685 C C . PHE A 1 92 ? 0.233 -1.311 -17.487 1.00 97.50 92 PHE A C 1
ATOM 687 O O . PHE A 1 92 ? -0.394 -2.017 -18.282 1.00 97.50 92 PHE A O 1
ATOM 694 N N . LYS A 1 93 ? -0.306 -0.239 -16.896 1.00 95.88 93 LYS A N 1
ATOM 695 C CA . LYS A 1 93 ? -1.647 0.298 -17.170 1.00 95.88 93 LYS A CA 1
ATOM 696 C C . LYS A 1 93 ? -1.721 1.782 -16.812 1.00 95.88 93 LYS A C 1
ATOM 698 O O . LYS A 1 93 ? -1.796 2.155 -15.641 1.00 95.88 93 LYS A O 1
ATOM 703 N N . ARG A 1 94 ? -1.763 2.651 -17.819 1.00 93.69 94 ARG A N 1
ATOM 704 C CA . ARG A 1 94 ? -1.544 4.101 -17.699 1.00 93.69 94 ARG A CA 1
ATOM 705 C C . ARG A 1 94 ? -0.238 4.371 -16.951 1.00 93.69 94 ARG A C 1
ATOM 707 O O . ARG A 1 94 ? 0.819 3.952 -17.393 1.00 93.69 94 ARG A O 1
ATOM 714 N N . THR A 1 95 ? -0.339 5.058 -15.821 1.00 92.44 95 THR A N 1
ATOM 715 C CA . THR A 1 95 ? 0.754 5.381 -14.907 1.00 92.44 95 THR A CA 1
ATOM 716 C C . THR A 1 95 ? 0.952 4.314 -13.832 1.00 92.44 95 THR A C 1
ATOM 718 O O . THR A 1 95 ? 1.762 4.508 -12.935 1.00 92.44 95 THR A O 1
ATOM 721 N N . LYS A 1 96 ? 0.164 3.231 -13.848 1.00 93.62 96 LYS A N 1
ATOM 722 C CA . LYS A 1 96 ? 0.288 2.138 -12.887 1.00 93.62 96 LYS A CA 1
ATOM 723 C C . LYS A 1 96 ? 1.238 1.084 -13.427 1.00 93.62 96 LYS A C 1
ATOM 725 O O . LYS A 1 96 ? 1.108 0.669 -14.581 1.00 93.62 96 LYS A O 1
ATOM 730 N N . THR A 1 97 ? 2.076 0.590 -12.534 1.00 96.31 97 THR A N 1
ATOM 731 C CA . THR A 1 97 ? 2.989 -0.527 -12.760 1.00 96.31 97 THR A CA 1
ATOM 732 C C . THR A 1 97 ? 2.775 -1.547 -11.651 1.00 96.31 97 THR A C 1
ATOM 734 O O . THR A 1 97 ? 2.354 -1.174 -10.555 1.00 96.31 97 THR A O 1
ATOM 737 N N . LYS A 1 98 ? 3.013 -2.821 -11.947 1.00 97.00 98 LYS A N 1
ATOM 738 C CA . LYS A 1 98 ? 3.099 -3.897 -10.957 1.00 97.00 98 LYS A CA 1
ATOM 739 C C . LYS A 1 98 ? 4.103 -4.950 -11.406 1.00 97.00 98 LYS A C 1
ATOM 741 O O . LYS A 1 98 ? 4.350 -5.072 -12.610 1.00 97.00 98 LYS A O 1
ATOM 746 N N . ILE A 1 99 ? 4.620 -5.723 -10.465 1.00 98.50 99 ILE A N 1
ATOM 747 C CA . ILE A 1 99 ? 5.513 -6.859 -10.715 1.00 98.50 99 ILE A CA 1
ATOM 748 C C . ILE A 1 99 ? 4.860 -8.167 -10.273 1.00 98.50 99 ILE A C 1
ATOM 750 O O . ILE A 1 99 ? 3.957 -8.169 -9.437 1.00 98.50 99 ILE A O 1
ATOM 754 N N . ASN A 1 100 ? 5.281 -9.295 -10.841 1.00 98.50 100 ASN A N 1
ATOM 755 C CA . ASN A 1 100 ? 4.739 -10.605 -10.481 1.00 98.50 100 ASN A CA 1
ATOM 756 C C . ASN A 1 100 ? 5.368 -11.133 -9.190 1.00 98.50 100 ASN A C 1
ATOM 758 O O . ASN A 1 100 ? 6.157 -12.078 -9.195 1.00 98.50 100 ASN A O 1
ATOM 762 N N . GLY A 1 101 ? 5.039 -10.486 -8.080 1.00 97.94 101 GLY A N 1
ATOM 763 C CA . GLY A 1 101 ? 5.441 -10.907 -6.750 1.00 97.94 101 GLY A CA 1
ATOM 764 C C . GLY A 1 101 ? 4.528 -10.324 -5.682 1.00 97.94 101 GLY A C 1
ATOM 765 O O . GLY A 1 101 ? 3.932 -9.264 -5.867 1.00 97.94 101 GLY A O 1
ATOM 766 N N . GLY A 1 102 ? 4.422 -11.026 -4.555 1.00 96.69 102 GLY A N 1
ATOM 767 C CA . GLY A 1 102 ? 3.661 -10.576 -3.391 1.00 96.69 102 GLY A CA 1
ATOM 768 C C . GLY A 1 102 ? 2.168 -10.396 -3.686 1.00 96.69 102 GLY A C 1
ATOM 769 O O . GLY A 1 102 ? 1.498 -11.348 -4.082 1.00 96.69 102 GLY A O 1
ATOM 770 N N . ALA A 1 103 ? 1.628 -9.198 -3.460 1.00 96.00 103 ALA A N 1
ATOM 771 C CA . ALA A 1 103 ? 0.196 -8.915 -3.613 1.00 96.00 103 ALA A CA 1
ATOM 772 C C . ALA A 1 103 ? -0.286 -8.934 -5.077 1.00 96.00 103 ALA A C 1
ATOM 774 O O . ALA A 1 103 ? -1.470 -9.143 -5.347 1.00 96.00 103 ALA A O 1
ATOM 775 N N . SER A 1 104 ? 0.622 -8.732 -6.034 1.00 96.81 104 SER A N 1
ATOM 776 C CA . SER A 1 104 ? 0.279 -8.552 -7.449 1.00 96.81 104 SER A CA 1
ATOM 777 C C . SER A 1 104 ? 0.204 -9.850 -8.258 1.00 96.81 104 SER A C 1
ATOM 779 O O . SER A 1 104 ? -0.433 -9.858 -9.320 1.00 96.81 104 SER A O 1
ATOM 781 N N . GLY A 1 105 ? 0.829 -10.932 -7.786 1.00 97.00 105 GLY A N 1
ATOM 782 C CA . GLY A 1 105 ? 0.846 -12.220 -8.475 1.00 97.00 105 GLY A CA 1
ATOM 783 C C . GLY A 1 105 ? 1.703 -13.291 -7.781 1.00 97.00 105 GLY A C 1
ATOM 784 O O . GLY A 1 105 ? 2.434 -12.988 -6.838 1.00 97.00 105 GLY A O 1
ATOM 785 N N . PRO A 1 106 ? 1.591 -14.558 -8.222 1.00 97.56 106 PRO A N 1
ATOM 786 C CA . PRO A 1 106 ? 2.203 -15.714 -7.566 1.00 97.56 106 PRO A CA 1
ATOM 787 C C . PRO A 1 106 ? 3.682 -15.934 -7.918 1.00 97.56 106 PRO A C 1
ATOM 789 O O . PRO A 1 106 ? 4.283 -16.890 -7.420 1.00 97.56 106 PRO A O 1
ATOM 792 N N . GLY A 1 107 ? 4.255 -15.118 -8.805 1.00 97.56 107 GLY A N 1
ATOM 793 C CA . GLY A 1 107 ? 5.675 -15.157 -9.132 1.00 97.56 107 GLY A CA 1
ATOM 794 C C . GLY A 1 107 ? 6.568 -14.725 -7.963 1.00 97.56 107 GLY A C 1
ATOM 795 O O . GLY A 1 107 ? 6.114 -14.363 -6.876 1.00 97.56 107 GLY A O 1
ATOM 796 N N . SER A 1 108 ? 7.878 -14.784 -8.191 1.00 97.44 108 SER A N 1
ATOM 797 C CA . SER A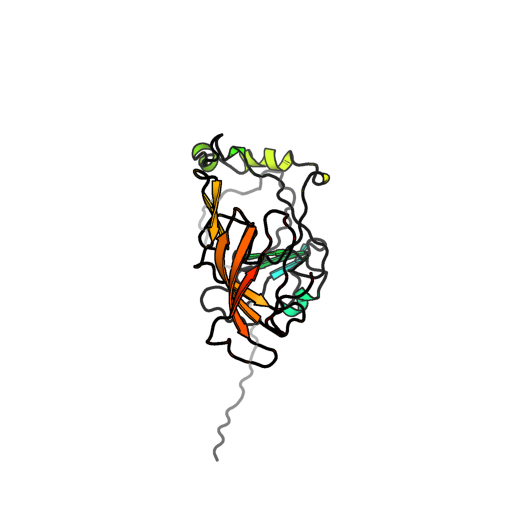 1 108 ? 8.898 -14.390 -7.212 1.00 97.44 108 SER A CA 1
ATOM 798 C C . SER A 1 108 ? 9.628 -13.107 -7.604 1.00 97.44 108 SER A C 1
ATOM 800 O O . SER A 1 108 ? 10.763 -12.904 -7.174 1.00 97.44 108 SER A O 1
ATOM 802 N N . VAL A 1 109 ? 9.026 -12.278 -8.459 1.00 98.31 109 VAL A N 1
ATOM 803 C CA . VAL A 1 109 ? 9.666 -11.052 -8.940 1.00 98.31 109 VAL A CA 1
ATOM 804 C C . VAL A 1 109 ? 9.743 -10.044 -7.805 1.00 98.31 109 VAL A C 1
ATOM 806 O O . VAL A 1 109 ? 8.769 -9.789 -7.095 1.00 98.31 109 VAL A O 1
ATOM 809 N N . THR A 1 110 ? 10.923 -9.463 -7.651 1.00 97.69 110 THR A N 1
ATOM 810 C CA . THR A 1 110 ? 11.197 -8.367 -6.733 1.00 97.69 110 THR A CA 1
ATOM 811 C C . THR A 1 110 ? 11.886 -7.242 -7.493 1.00 97.69 110 THR A C 1
ATOM 813 O O . THR A 1 110 ? 12.560 -7.470 -8.498 1.00 97.69 110 THR A O 1
ATOM 816 N N . ALA A 1 111 ? 11.718 -6.016 -7.015 1.00 96.06 111 ALA A N 1
ATOM 817 C CA . ALA A 1 111 ? 12.363 -4.830 -7.557 1.00 96.06 111 ALA A CA 1
ATOM 818 C C . ALA A 1 111 ? 13.082 -4.070 -6.441 1.00 96.06 111 ALA A C 1
ATOM 820 O O . ALA A 1 111 ? 12.762 -4.222 -5.261 1.00 96.06 111 ALA A O 1
ATOM 821 N N . ALA A 1 112 ? 14.058 -3.254 -6.818 1.00 95.00 112 ALA A N 1
ATOM 822 C CA . ALA A 1 112 ? 14.791 -2.399 -5.901 1.00 95.00 112 ALA A CA 1
ATOM 823 C C . ALA A 1 112 ? 15.085 -1.048 -6.559 1.00 95.00 112 ALA A C 1
ATOM 825 O O . ALA A 1 112 ? 15.157 -0.952 -7.786 1.00 95.00 112 ALA A O 1
ATOM 826 N N . LEU A 1 113 ? 15.264 -0.021 -5.732 1.00 92.62 113 LEU A N 1
ATOM 827 C CA . LEU A 1 113 ? 15.796 1.267 -6.160 1.00 92.62 113 LEU A CA 1
ATOM 828 C C . LEU A 1 113 ? 17.318 1.134 -6.279 1.00 92.62 113 LEU A C 1
ATOM 830 O O . LEU A 1 113 ? 17.970 0.787 -5.298 1.00 92.62 113 LEU A O 1
ATOM 834 N N . ALA A 1 114 ? 17.855 1.327 -7.484 1.00 89.44 114 ALA A N 1
ATOM 835 C CA . ALA A 1 114 ? 19.287 1.171 -7.749 1.00 89.44 114 ALA A CA 1
ATOM 836 C C . ALA A 1 114 ? 20.091 2.448 -7.469 1.00 89.44 114 ALA A C 1
ATOM 838 O O . ALA A 1 114 ? 21.244 2.358 -7.058 1.00 89.44 114 ALA A O 1
ATOM 839 N N . ASP A 1 115 ? 19.464 3.606 -7.660 1.00 87.62 115 ASP A N 1
ATOM 840 C CA . ASP A 1 115 ? 20.032 4.924 -7.405 1.00 87.62 115 ASP A CA 1
ATOM 841 C C . ASP A 1 115 ? 18.923 5.833 -6.858 1.00 87.62 115 ASP A C 1
ATOM 843 O O . ASP A 1 115 ? 17.829 5.887 -7.427 1.00 87.62 115 ASP A O 1
ATOM 847 N N . GLU A 1 116 ? 19.181 6.489 -5.728 1.00 87.38 116 GLU A N 1
ATOM 848 C CA . GLU A 1 116 ? 18.244 7.425 -5.093 1.00 87.38 116 GLU A CA 1
ATOM 849 C C . GLU A 1 116 ? 18.313 8.824 -5.728 1.00 87.38 116 GLU A C 1
ATOM 851 O O . GLU A 1 116 ? 17.399 9.624 -5.526 1.00 87.38 116 GLU A O 1
ATOM 856 N N . GLN A 1 117 ? 19.347 9.088 -6.543 1.00 88.75 117 GLN A N 1
ATOM 857 C CA . GLN A 1 117 ? 19.626 10.382 -7.176 1.00 88.75 117 GLN A CA 1
ATOM 858 C C . GLN A 1 117 ? 19.755 11.519 -6.149 1.00 88.75 117 GLN A C 1
ATOM 860 O O . GLN A 1 117 ? 19.228 12.619 -6.329 1.00 88.75 117 GLN A O 1
ATOM 865 N N . ASP A 1 118 ? 20.444 11.246 -5.036 1.00 90.00 118 ASP A N 1
ATOM 866 C CA . ASP A 1 118 ? 20.613 12.187 -3.920 1.00 90.00 118 ASP A CA 1
ATOM 867 C C . ASP A 1 118 ? 21.242 13.524 -4.343 1.00 90.00 118 ASP A C 1
ATOM 869 O O . ASP A 1 118 ? 20.991 14.558 -3.728 1.00 90.00 118 ASP A O 1
ATOM 873 N N . ASP A 1 119 ? 22.052 13.528 -5.401 1.00 89.94 119 ASP A N 1
ATOM 874 C CA . ASP A 1 119 ? 22.721 14.710 -5.943 1.00 89.94 119 ASP A CA 1
ATOM 875 C C . ASP A 1 119 ? 21.764 15.718 -6.602 1.00 89.94 119 ASP A C 1
ATOM 877 O O . ASP A 1 119 ? 22.140 16.873 -6.816 1.00 89.94 119 ASP A O 1
ATOM 881 N N . PHE A 1 120 ? 20.509 15.332 -6.847 1.00 93.81 120 PHE A N 1
ATOM 882 C CA . PHE A 1 120 ? 19.440 16.240 -7.268 1.00 93.81 120 PHE A CA 1
ATOM 883 C C . PHE A 1 120 ? 18.883 17.090 -6.115 1.00 93.81 120 PHE A C 1
ATOM 885 O O . PHE A 1 120 ? 18.094 18.013 -6.354 1.00 93.81 120 PHE A O 1
ATOM 892 N N . TYR A 1 121 ? 19.291 16.819 -4.875 1.00 95.56 121 TYR A N 1
ATOM 893 C CA . TYR A 1 121 ? 18.833 17.508 -3.674 1.00 95.56 121 TYR A CA 1
ATOM 894 C C . TYR A 1 121 ? 20.012 18.107 -2.899 1.00 95.56 121 TYR A C 1
ATOM 896 O O . TYR A 1 121 ? 21.122 17.577 -2.867 1.00 95.56 121 TYR A O 1
ATOM 904 N N . ASP A 1 122 ? 19.790 19.255 -2.264 1.00 94.38 122 ASP A N 1
ATOM 905 C CA . ASP A 1 122 ? 20.808 19.891 -1.434 1.00 94.38 122 ASP A CA 1
ATOM 906 C C . ASP A 1 122 ? 20.895 19.264 -0.028 1.00 94.38 122 ASP A C 1
ATOM 908 O O . ASP A 1 122 ? 20.144 18.368 0.355 1.00 94.38 122 ASP A O 1
ATOM 912 N N . SER A 1 123 ? 21.811 19.768 0.806 1.00 93.00 123 SER A N 1
ATOM 913 C CA . SER A 1 123 ? 21.994 19.263 2.177 1.00 93.00 123 SER A CA 1
ATOM 914 C C . SER A 1 123 ? 20.779 19.429 3.104 1.00 93.00 123 SER A C 1
ATOM 916 O O . SER A 1 123 ? 20.768 18.856 4.195 1.00 93.00 123 SER A O 1
ATOM 918 N N . ALA A 1 124 ? 19.808 20.264 2.729 1.00 93.12 124 ALA A N 1
ATOM 919 C CA . ALA A 1 124 ? 18.551 20.446 3.446 1.00 93.12 124 ALA A CA 1
ATOM 920 C C . ALA A 1 124 ? 17.439 19.518 2.919 1.00 93.12 124 ALA A C 1
ATOM 922 O O . ALA A 1 124 ? 16.374 19.459 3.536 1.00 93.12 124 ALA A O 1
ATOM 923 N N . GLY A 1 125 ? 17.693 18.767 1.841 1.00 91.44 125 GLY A N 1
ATOM 924 C CA . GLY A 1 125 ? 16.715 17.921 1.158 1.00 91.44 125 GLY A CA 1
ATOM 925 C C . GLY A 1 125 ? 15.825 18.692 0.179 1.00 91.44 125 GLY A C 1
ATOM 926 O O . GLY A 1 125 ? 14.834 18.141 -0.300 1.00 91.44 125 GLY A O 1
ATOM 927 N N . ASP A 1 126 ? 16.146 19.956 -0.110 1.00 94.38 126 ASP A N 1
ATOM 928 C CA . ASP A 1 126 ? 15.416 20.756 -1.088 1.00 94.38 126 ASP A CA 1
ATOM 929 C C . ASP A 1 126 ? 15.942 20.457 -2.507 1.00 94.38 126 ASP A C 1
ATOM 931 O O . ASP A 1 126 ? 17.144 20.254 -2.687 1.00 94.38 126 ASP A O 1
ATOM 935 N N . PRO A 1 127 ? 15.078 20.426 -3.540 1.00 95.69 127 PRO A N 1
ATOM 936 C CA . PRO A 1 127 ? 15.507 20.129 -4.905 1.00 95.69 127 PRO A CA 1
ATOM 937 C C . PRO A 1 127 ? 16.435 21.222 -5.458 1.00 95.69 127 PRO A C 1
ATOM 939 O O . PRO A 1 127 ? 16.080 22.409 -5.464 1.00 95.69 127 PRO A O 1
ATOM 942 N N . ASP A 1 128 ? 17.588 20.835 -6.010 1.00 95.75 128 ASP A N 1
ATOM 943 C CA . ASP A 1 128 ? 18.488 21.763 -6.699 1.00 95.75 128 ASP A CA 1
ATOM 944 C C . ASP A 1 128 ? 18.037 21.959 -8.152 1.00 95.75 128 ASP A C 1
ATOM 946 O O . ASP A 1 128 ? 18.354 21.189 -9.061 1.00 95.75 128 ASP A O 1
ATOM 950 N N . ASN A 1 129 ? 17.310 23.052 -8.392 1.00 95.75 129 ASN A N 1
ATOM 951 C CA . ASN A 1 129 ? 16.840 23.426 -9.728 1.00 95.75 129 ASN A CA 1
ATOM 952 C C . ASN A 1 129 ? 17.955 23.467 -10.787 1.00 95.75 129 ASN A C 1
ATOM 954 O O . ASN A 1 129 ? 17.668 23.243 -11.963 1.00 95.75 129 ASN A O 1
ATOM 958 N N . ASN A 1 130 ? 19.201 23.787 -10.421 1.00 95.00 130 ASN A N 1
ATOM 959 C CA . ASN A 1 130 ? 20.288 23.808 -11.396 1.00 95.00 130 ASN A CA 1
ATOM 960 C C . ASN A 1 130 ? 20.657 22.396 -11.847 1.00 95.00 130 ASN A C 1
ATOM 962 O O . ASN A 1 130 ? 20.971 22.230 -13.022 1.00 95.00 130 ASN A O 1
ATOM 966 N N . VAL A 1 131 ? 20.605 21.400 -10.962 1.00 93.62 131 VAL A N 1
ATOM 967 C CA . VAL A 1 131 ? 20.862 19.998 -11.321 1.00 93.62 131 VAL A CA 1
ATOM 968 C C . VAL A 1 131 ? 19.741 19.502 -12.232 1.00 93.62 131 VAL A C 1
ATOM 970 O O . VAL A 1 131 ? 20.003 19.142 -13.378 1.00 93.62 131 VAL A O 1
ATOM 973 N N . PHE A 1 132 ? 18.478 19.654 -11.816 1.00 93.81 132 PHE A N 1
ATOM 974 C CA . PHE A 1 132 ? 17.314 19.241 -12.617 1.00 93.81 132 PHE A CA 1
ATOM 975 C C . PHE A 1 132 ? 17.281 19.845 -14.028 1.00 93.81 132 PHE A C 1
ATOM 977 O O . PHE A 1 132 ? 16.925 19.163 -14.986 1.00 93.81 132 PHE A O 1
ATOM 984 N N . MET A 1 133 ? 17.622 21.128 -14.177 1.00 95.25 133 MET A N 1
ATOM 985 C CA . MET A 1 133 ? 17.527 21.817 -15.472 1.00 95.25 133 MET A CA 1
ATOM 986 C C . MET A 1 133 ? 18.722 21.559 -16.394 1.00 95.25 133 MET A C 1
ATOM 988 O O . MET A 1 133 ? 18.619 21.833 -17.590 1.00 95.25 133 MET A O 1
ATOM 992 N N . ASN A 1 134 ? 19.842 21.070 -15.856 1.00 93.88 134 ASN A N 1
ATOM 993 C CA . ASN A 1 134 ? 21.045 20.756 -16.629 1.00 93.88 134 ASN A CA 1
ATOM 994 C C . ASN A 1 134 ? 21.284 19.248 -16.792 1.00 93.88 134 ASN A C 1
ATOM 996 O O . ASN A 1 134 ? 22.203 18.884 -17.522 1.00 93.88 134 ASN A O 1
ATOM 1000 N N . ALA A 1 135 ? 20.476 18.394 -16.157 1.00 93.00 135 ALA A N 1
ATOM 1001 C CA . ALA A 1 135 ? 20.528 16.950 -16.340 1.00 93.00 135 ALA A CA 1
ATOM 1002 C C . ALA A 1 135 ? 20.267 16.577 -17.809 1.00 93.00 135 ALA A C 1
ATOM 1004 O O . ALA A 1 135 ? 19.338 17.067 -18.460 1.00 93.00 135 ALA A O 1
ATOM 1005 N N . THR A 1 136 ? 21.106 15.697 -18.340 1.00 92.25 136 THR A N 1
ATOM 1006 C CA . THR A 1 136 ? 21.048 15.186 -19.713 1.00 92.25 136 THR A CA 1
ATOM 1007 C C . THR A 1 136 ? 21.256 13.679 -19.698 1.00 92.25 136 THR A C 1
ATOM 1009 O O . THR A 1 136 ? 21.864 13.155 -18.777 1.00 92.25 136 THR A O 1
ATOM 1012 N N . ALA A 1 137 ? 20.817 12.969 -20.740 1.00 90.38 137 ALA A N 1
ATOM 1013 C CA . ALA A 1 137 ? 21.075 11.529 -20.828 1.00 90.38 137 ALA A CA 1
ATOM 1014 C C . ALA A 1 137 ? 22.575 11.192 -20.685 1.00 90.38 137 ALA A C 1
ATOM 1016 O O . ALA A 1 137 ? 22.912 10.238 -20.003 1.00 90.38 137 ALA A O 1
ATOM 1017 N N . GLU A 1 138 ? 23.458 12.019 -21.257 1.00 88.69 138 GLU A N 1
ATOM 1018 C CA . GLU A 1 138 ? 24.915 11.853 -21.162 1.00 88.69 138 GLU A CA 1
ATOM 1019 C C . GLU A 1 138 ? 25.458 12.114 -19.744 1.00 88.69 138 GLU A C 1
ATOM 1021 O O . GLU A 1 138 ? 26.404 11.452 -19.328 1.00 88.69 138 GLU A O 1
ATOM 1026 N N . SER A 1 139 ? 24.878 13.052 -18.978 1.00 86.44 139 SER A N 1
ATOM 1027 C CA . SER A 1 139 ? 25.325 13.304 -17.597 1.00 86.44 139 SER A CA 1
ATOM 1028 C C . SER A 1 139 ? 24.932 12.183 -16.639 1.00 86.44 139 SER A C 1
ATOM 1030 O O . SER A 1 139 ? 25.706 11.874 -15.738 1.00 86.44 139 SER A O 1
ATOM 1032 N N . GLU A 1 140 ? 23.776 11.553 -16.866 1.00 89.12 140 GLU A N 1
ATOM 1033 C CA . GLU A 1 140 ? 23.248 10.492 -15.996 1.00 89.12 140 GLU A CA 1
ATOM 1034 C C . GLU A 1 140 ? 23.735 9.087 -16.384 1.00 89.12 140 GLU A C 1
ATOM 1036 O O . GLU A 1 140 ? 23.680 8.164 -15.573 1.00 89.12 140 GLU A O 1
ATOM 1041 N N . GLU A 1 141 ? 24.232 8.900 -17.612 1.00 89.44 141 GLU A N 1
ATOM 1042 C CA . GLU A 1 141 ? 24.724 7.604 -18.102 1.00 89.44 141 GLU A CA 1
ATOM 1043 C C . GLU A 1 141 ? 25.849 7.050 -17.219 1.00 89.44 141 GLU A C 1
ATOM 1045 O O . GLU A 1 141 ? 25.868 5.860 -16.918 1.00 89.44 141 GLU A O 1
ATOM 1050 N N . ALA A 1 142 ? 26.736 7.917 -16.721 1.00 83.81 142 ALA A N 1
ATOM 1051 C CA . ALA A 1 142 ? 27.812 7.504 -15.824 1.00 83.81 142 ALA A CA 1
ATOM 1052 C C . ALA A 1 142 ? 27.288 6.910 -14.504 1.00 83.81 142 ALA A C 1
ATOM 1054 O O . ALA A 1 142 ? 27.815 5.900 -14.047 1.00 83.81 142 ALA A O 1
ATOM 1055 N N . ALA A 1 143 ? 26.241 7.498 -13.913 1.00 81.56 143 ALA A N 1
ATOM 1056 C CA . ALA A 1 143 ? 25.628 6.978 -12.689 1.00 81.56 143 ALA A CA 1
ATOM 1057 C C . ALA A 1 143 ? 24.959 5.615 -12.933 1.00 81.56 143 ALA A C 1
ATOM 1059 O O . ALA A 1 143 ? 25.086 4.698 -12.120 1.00 81.56 143 ALA A O 1
ATOM 1060 N N . PHE A 1 144 ? 24.315 5.454 -14.094 1.00 85.38 144 PHE A N 1
ATOM 1061 C CA . PHE A 1 144 ? 23.736 4.180 -14.515 1.00 85.38 144 PHE A CA 1
ATOM 1062 C C . PHE A 1 144 ? 24.801 3.088 -14.716 1.00 85.38 144 PHE A C 1
ATOM 1064 O O . PHE A 1 144 ? 24.624 1.967 -14.239 1.00 85.38 144 PHE A O 1
ATOM 1071 N N . ASP A 1 145 ? 25.912 3.408 -15.383 1.00 87.81 145 ASP A N 1
ATOM 1072 C CA . ASP A 1 145 ? 26.987 2.456 -15.693 1.00 87.81 145 ASP A CA 1
ATOM 1073 C C . ASP A 1 145 ? 27.852 2.091 -14.474 1.00 87.81 145 ASP A C 1
ATOM 1075 O O . ASP A 1 145 ? 28.361 0.967 -14.386 1.00 87.81 145 ASP A O 1
ATOM 1079 N N . ASP A 1 146 ? 28.023 3.013 -13.522 1.00 84.69 146 ASP A N 1
ATOM 1080 C CA . ASP A 1 146 ? 28.782 2.772 -12.288 1.00 84.69 146 ASP A CA 1
ATOM 1081 C C . ASP A 1 146 ? 28.079 1.751 -11.371 1.00 84.69 146 ASP A C 1
ATOM 1083 O O . ASP A 1 146 ? 28.732 1.041 -10.586 1.00 84.69 146 ASP A O 1
ATOM 1087 N N . PHE A 1 147 ? 26.756 1.608 -11.493 1.00 84.44 147 PHE A N 1
ATOM 1088 C CA . PHE A 1 147 ? 25.994 0.607 -10.759 1.00 84.44 147 PHE A CA 1
ATOM 1089 C C . PHE A 1 147 ? 26.242 -0.806 -11.311 1.00 84.44 147 PHE A C 1
ATOM 1091 O O . PHE A 1 147 ? 25.697 -1.233 -12.327 1.00 84.44 147 PHE A O 1
ATOM 1098 N N . THR A 1 148 ? 27.058 -1.581 -10.595 1.00 85.81 148 THR A N 1
ATOM 1099 C CA . THR A 1 148 ? 27.515 -2.905 -11.061 1.00 85.81 148 THR A CA 1
ATOM 1100 C C . THR A 1 148 ? 27.172 -4.066 -10.128 1.00 85.81 148 THR A C 1
ATOM 1102 O O . THR A 1 148 ? 27.325 -5.225 -10.520 1.00 85.81 148 THR A O 1
ATOM 1105 N N . ASP A 1 149 ? 26.689 -3.794 -8.910 1.00 88.62 149 ASP A N 1
ATOM 1106 C CA . ASP A 1 149 ? 26.420 -4.826 -7.904 1.00 88.62 149 ASP A CA 1
ATOM 1107 C C . ASP A 1 149 ? 25.041 -4.684 -7.248 1.00 88.62 149 ASP A C 1
ATOM 1109 O O . ASP A 1 149 ? 24.863 -4.060 -6.198 1.00 88.62 149 ASP A O 1
ATOM 1113 N N . ALA A 1 150 ? 24.066 -5.375 -7.838 1.00 90.56 150 ALA A N 1
ATOM 1114 C CA . ALA A 1 150 ? 22.717 -5.466 -7.298 1.00 90.56 150 ALA A CA 1
ATOM 1115 C C . ALA A 1 150 ? 22.609 -6.270 -5.996 1.00 90.56 150 ALA A C 1
ATOM 1117 O O . ALA A 1 150 ? 21.592 -6.162 -5.318 1.00 90.56 150 ALA A O 1
ATOM 1118 N N . SER A 1 151 ? 23.625 -7.041 -5.589 1.00 91.25 151 SER A N 1
ATOM 1119 C CA . SER A 1 151 ? 23.547 -7.831 -4.348 1.00 91.25 151 SER A CA 1
ATOM 1120 C C . SER A 1 151 ? 23.476 -6.972 -3.081 1.00 91.25 151 SER A C 1
ATOM 1122 O O . SER A 1 151 ? 23.118 -7.470 -2.013 1.00 91.25 151 SER A O 1
ATOM 1124 N N . THR A 1 152 ? 23.792 -5.683 -3.210 1.00 88.81 152 THR A N 1
ATOM 1125 C CA . THR A 1 152 ? 23.720 -4.686 -2.139 1.00 88.81 152 THR A CA 1
ATOM 1126 C C . THR A 1 152 ? 22.337 -4.051 -1.988 1.00 88.81 152 THR A C 1
ATOM 1128 O O . THR A 1 152 ? 22.070 -3.429 -0.959 1.00 88.81 152 THR A O 1
ATOM 1131 N N . LEU A 1 153 ? 21.452 -4.217 -2.975 1.00 93.62 153 LEU A N 1
ATOM 1132 C CA . LEU A 1 153 ? 20.140 -3.583 -2.981 1.00 93.62 153 LEU A CA 1
ATOM 1133 C C . LEU A 1 153 ? 19.119 -4.328 -2.117 1.00 93.62 153 LEU A C 1
ATOM 1135 O O . LEU A 1 153 ? 19.143 -5.553 -1.975 1.00 93.62 153 LEU A O 1
ATOM 1139 N N . ASN A 1 154 ? 18.153 -3.571 -1.595 1.00 94.88 154 ASN A N 1
ATOM 1140 C CA . ASN A 1 154 ? 17.007 -4.125 -0.889 1.00 94.88 154 ASN A CA 1
ATOM 1141 C C . ASN A 1 154 ? 15.860 -4.423 -1.862 1.00 94.88 154 ASN A C 1
ATOM 1143 O O . ASN A 1 154 ? 15.096 -3.535 -2.235 1.00 94.88 154 ASN A O 1
ATOM 1147 N N . PHE A 1 155 ? 15.744 -5.687 -2.254 1.00 96.75 155 PHE A N 1
ATOM 1148 C CA . PHE A 1 155 ? 14.686 -6.160 -3.136 1.00 96.75 155 PHE A CA 1
ATOM 1149 C C . PHE A 1 155 ? 13.378 -6.398 -2.387 1.00 96.75 155 PHE A C 1
ATOM 1151 O O . PHE A 1 155 ? 13.336 -7.140 -1.403 1.00 96.75 155 PHE A O 1
ATOM 1158 N N . VAL A 1 156 ? 12.296 -5.831 -2.910 1.00 96.94 156 VAL A N 1
ATOM 1159 C CA . VAL A 1 156 ? 10.942 -5.974 -2.371 1.00 96.94 156 VAL A CA 1
ATOM 1160 C C . VAL A 1 156 ? 9.982 -6.458 -3.455 1.00 96.94 156 VAL A C 1
ATOM 1162 O O . VAL A 1 156 ? 10.122 -6.120 -4.629 1.00 96.94 156 VAL A O 1
ATOM 1165 N N . ALA A 1 157 ? 9.030 -7.302 -3.065 1.00 97.44 157 ALA A N 1
ATOM 1166 C CA . ALA A 1 157 ? 7.892 -7.657 -3.909 1.00 97.44 157 ALA A CA 1
ATOM 1167 C C . ALA A 1 157 ? 6.802 -6.576 -3.796 1.00 97.44 157 ALA A C 1
ATOM 1169 O O . ALA A 1 157 ? 6.860 -5.739 -2.893 1.00 97.44 157 ALA A O 1
ATOM 1170 N N . ASP A 1 158 ? 5.786 -6.618 -4.663 1.00 96.62 158 ASP A N 1
ATOM 1171 C CA . ASP A 1 158 ? 4.607 -5.772 -4.466 1.00 96.62 158 ASP A CA 1
ATOM 1172 C C . ASP A 1 158 ? 3.874 -6.172 -3.178 1.00 96.62 158 ASP A C 1
ATOM 1174 O O . ASP A 1 158 ? 3.719 -7.352 -2.859 1.00 96.62 158 ASP A O 1
ATOM 1178 N N . GLU A 1 159 ? 3.364 -5.185 -2.451 1.00 94.12 159 GLU A N 1
ATOM 1179 C CA . GLU A 1 159 ? 2.628 -5.388 -1.206 1.00 94.12 159 GLU A CA 1
ATOM 1180 C C . GLU A 1 159 ? 1.373 -4.514 -1.156 1.00 94.12 159 GLU A C 1
ATOM 1182 O O . GLU A 1 159 ? 1.355 -3.379 -1.642 1.00 94.12 159 GLU A O 1
ATOM 1187 N N . ASP A 1 160 ? 0.321 -5.033 -0.523 1.00 89.75 160 ASP A N 1
ATOM 1188 C CA . ASP A 1 160 ? -0.825 -4.217 -0.143 1.00 89.75 160 ASP A CA 1
ATOM 1189 C C . ASP A 1 160 ? -0.434 -3.354 1.057 1.00 89.75 160 ASP A C 1
ATOM 1191 O O . ASP A 1 160 ? -0.108 -3.866 2.130 1.00 89.75 160 ASP A O 1
ATOM 1195 N N . LYS A 1 161 ? -0.497 -2.030 0.896 1.00 84.56 161 LYS A N 1
ATOM 1196 C CA . LYS A 1 161 ? -0.243 -1.103 2.000 1.00 84.56 161 LYS A CA 1
ATOM 1197 C C . LYS A 1 161 ? -1.529 -0.871 2.791 1.00 84.56 161 LYS A C 1
ATOM 1199 O O . LYS A 1 161 ? -2.485 -0.322 2.230 1.00 84.56 161 LYS A O 1
ATOM 1204 N N . PRO A 1 162 ? -1.593 -1.275 4.074 1.00 82.94 162 PRO A N 1
ATOM 1205 C CA . PRO A 1 162 ? -2.753 -0.979 4.894 1.00 82.94 162 PRO A CA 1
ATOM 1206 C C . PRO A 1 162 ? -2.890 0.532 5.060 1.00 82.94 162 PRO A C 1
ATOM 1208 O O . PRO A 1 162 ? -1.908 1.267 5.118 1.00 82.94 162 PRO A O 1
ATOM 1211 N N . ARG A 1 163 ? -4.138 0.991 5.159 1.00 79.94 163 ARG A N 1
ATOM 1212 C CA . ARG A 1 163 ? -4.434 2.404 5.406 1.00 79.94 163 ARG A CA 1
ATOM 1213 C C . ARG A 1 163 ? -4.010 2.853 6.803 1.00 79.94 163 ARG A C 1
ATOM 1215 O O . ARG A 1 163 ? -3.584 3.986 6.972 1.00 79.94 163 ARG A O 1
ATOM 1222 N N . ILE A 1 164 ? -4.147 1.961 7.782 1.00 84.38 164 ILE A N 1
ATOM 1223 C CA . ILE A 1 164 ? -3.624 2.173 9.127 1.00 84.38 164 ILE A CA 1
ATOM 1224 C C . ILE A 1 164 ? -2.140 1.846 9.068 1.00 84.38 164 ILE A C 1
ATOM 1226 O O . ILE A 1 164 ? -1.755 0.677 9.144 1.00 84.38 164 ILE A O 1
ATOM 1230 N N . ASP A 1 165 ? -1.317 2.870 8.907 1.00 80.00 165 ASP A N 1
ATOM 1231 C CA . ASP A 1 165 ? 0.118 2.743 9.084 1.00 80.00 165 ASP A CA 1
ATOM 1232 C C . ASP A 1 165 ? 0.524 3.156 10.510 1.00 80.00 165 ASP A C 1
ATOM 1234 O O . ASP A 1 165 ? -0.252 3.702 11.298 1.00 80.00 165 ASP A O 1
ATOM 1238 N N . GLY A 1 166 ? 1.759 2.828 10.887 1.00 82.44 166 GLY A N 1
ATOM 1239 C CA . GLY A 1 166 ? 2.334 3.245 12.165 1.00 82.44 166 GLY A CA 1
ATOM 1240 C C . GLY A 1 166 ? 2.761 4.714 12.187 1.00 82.44 166 GLY A C 1
ATOM 1241 O O . GLY A 1 166 ? 3.528 5.089 13.077 1.00 82.44 166 GLY A O 1
ATOM 1242 N N . SER A 1 167 ? 2.353 5.526 11.203 1.00 88.69 167 SER A N 1
ATOM 1243 C CA . SER A 1 167 ? 2.704 6.940 11.179 1.00 88.69 167 SER A CA 1
ATOM 1244 C C . SER A 1 167 ? 1.987 7.676 12.308 1.00 88.69 167 SER A C 1
ATOM 1246 O O . SER A 1 167 ? 0.901 7.303 12.752 1.00 88.69 167 SER A O 1
ATOM 1248 N N . LEU A 1 168 ? 2.639 8.723 12.806 1.00 92.06 168 LEU A N 1
ATOM 1249 C CA . LEU A 1 168 ? 2.077 9.617 13.817 1.00 92.06 168 LEU A CA 1
ATOM 1250 C C . LEU A 1 168 ? 1.883 11.029 13.257 1.00 92.06 168 LEU A C 1
ATOM 1252 O O . LEU A 1 168 ? 1.895 11.997 14.009 1.00 92.06 168 LEU A O 1
ATOM 1256 N N . GLN A 1 169 ? 1.798 11.159 11.931 1.00 90.62 169 GLN A N 1
ATOM 1257 C CA . GLN A 1 169 ? 1.787 12.437 11.226 1.00 90.62 169 GLN A CA 1
ATOM 1258 C C . GLN A 1 169 ? 0.822 12.377 10.038 1.00 90.62 169 GLN A C 1
ATOM 1260 O O . GLN A 1 169 ? 0.797 11.393 9.308 1.00 90.62 169 GLN A O 1
ATOM 1265 N N . GLY A 1 170 ? 0.114 13.480 9.793 1.00 88.44 170 GLY A N 1
ATOM 1266 C CA . GLY A 1 170 ? -0.797 13.628 8.657 1.00 88.44 170 GLY A CA 1
ATOM 1267 C C . GLY A 1 170 ? -2.240 13.228 8.968 1.00 88.44 170 GLY A C 1
ATOM 1268 O O . GLY A 1 170 ? -2.528 12.592 9.977 1.00 88.44 170 GLY A O 1
ATOM 1269 N N . ASP A 1 171 ? -3.153 13.604 8.072 1.00 86.12 171 ASP A N 1
ATOM 1270 C CA . ASP A 1 171 ? -4.613 13.504 8.266 1.00 86.12 171 ASP A CA 1
ATOM 1271 C C . ASP A 1 171 ? -5.143 12.056 8.309 1.00 86.12 171 ASP A C 1
ATOM 1273 O O . ASP A 1 171 ? -6.301 11.803 8.639 1.00 86.12 171 ASP A O 1
ATOM 1277 N N . GLU A 1 172 ? -4.289 11.086 8.003 1.00 86.88 172 GLU A N 1
ATOM 1278 C CA . GLU A 1 172 ? -4.640 9.671 7.875 1.00 86.88 172 GLU A CA 1
ATOM 1279 C C . GLU A 1 172 ? -4.118 8.832 9.052 1.00 86.88 172 GLU A C 1
ATOM 1281 O O . GLU A 1 172 ? -4.575 7.707 9.253 1.00 86.88 172 GLU A O 1
ATOM 1286 N N . ALA A 1 173 ? -3.204 9.393 9.852 1.00 92.38 173 ALA A N 1
ATOM 1287 C CA . ALA A 1 173 ? -2.627 8.739 11.016 1.00 92.38 173 ALA A CA 1
ATOM 1288 C C . ALA A 1 173 ? -3.681 8.535 12.112 1.00 92.38 173 ALA A C 1
ATOM 1290 O O . ALA A 1 173 ? -4.487 9.417 12.397 1.00 92.38 173 ALA A O 1
ATOM 1291 N N . TRP A 1 174 ? -3.657 7.383 12.781 1.00 93.38 174 TRP A N 1
ATOM 1292 C CA . TRP A 1 174 ? -4.587 7.086 13.881 1.00 93.38 174 TRP A CA 1
ATOM 1293 C C . TRP A 1 174 ? -4.281 7.891 15.161 1.00 93.38 174 TRP A C 1
ATOM 1295 O O . TRP A 1 174 ? -5.125 8.016 16.054 1.00 93.38 174 TRP A O 1
ATOM 1305 N N . ALA A 1 175 ? -3.071 8.445 15.250 1.00 95.12 175 ALA A N 1
ATOM 1306 C CA . ALA A 1 175 ? -2.601 9.303 16.326 1.00 95.12 175 ALA A CA 1
ATOM 1307 C C . ALA A 1 175 ? -1.630 10.357 15.782 1.00 95.12 175 ALA A C 1
ATOM 1309 O O . ALA A 1 175 ? -1.013 10.163 14.738 1.00 95.12 175 ALA A O 1
ATOM 1310 N N . LEU A 1 176 ? -1.466 11.452 16.520 1.00 95.50 176 LEU A N 1
ATOM 1311 C CA . LEU A 1 176 ? -0.563 12.546 16.180 1.00 95.50 176 LEU A CA 1
ATOM 1312 C C . LEU A 1 176 ? 0.533 12.704 17.216 1.00 95.50 176 LEU A C 1
ATOM 1314 O O . LEU A 1 176 ? 0.263 12.641 18.416 1.00 95.50 176 LEU A O 1
ATOM 1318 N N . TYR A 1 177 ? 1.746 12.978 16.749 1.00 96.19 177 TYR A N 1
ATOM 1319 C CA . TYR A 1 177 ? 2.880 13.322 17.590 1.00 96.19 177 TYR A CA 1
ATOM 1320 C C . TYR A 1 177 ? 3.192 14.822 17.527 1.00 96.19 177 TYR A C 1
ATOM 1322 O O . TYR A 1 177 ? 3.387 15.403 16.462 1.00 96.19 177 TYR A O 1
ATOM 1330 N N . ASP A 1 178 ? 3.287 15.460 18.692 1.00 95.62 178 ASP A N 1
ATOM 1331 C CA . ASP A 1 178 ? 3.760 16.838 18.815 1.00 95.62 178 ASP A CA 1
ATOM 1332 C C . ASP A 1 178 ? 5.263 16.844 19.154 1.00 95.62 178 ASP A C 1
ATOM 1334 O O . ASP A 1 178 ? 5.640 16.488 20.276 1.00 95.62 178 ASP A O 1
ATOM 1338 N N . PRO A 1 179 ? 6.145 17.285 18.238 1.00 94.06 179 PRO A N 1
ATOM 1339 C CA . PRO A 1 179 ? 7.587 17.300 18.470 1.00 94.06 179 PRO A CA 1
ATOM 1340 C C . PRO A 1 179 ? 8.047 18.360 19.481 1.00 94.06 179 PRO A C 1
ATOM 1342 O O . PRO A 1 179 ? 9.173 18.271 19.965 1.00 94.06 179 PRO A O 1
ATOM 1345 N N . VAL A 1 180 ? 7.220 19.361 19.806 1.00 95.94 180 VAL A N 1
ATOM 1346 C CA . VAL A 1 180 ? 7.539 20.404 20.796 1.00 95.94 180 VAL A CA 1
ATOM 1347 C C . VAL A 1 180 ? 7.272 19.894 22.206 1.00 95.94 180 VAL A C 1
ATOM 1349 O O . VAL A 1 180 ? 8.081 20.103 23.111 1.00 95.94 180 VAL A O 1
ATOM 1352 N N . THR A 1 181 ? 6.129 19.239 22.405 1.00 95.44 181 THR A N 1
ATOM 1353 C CA . THR A 1 181 ? 5.712 18.740 23.725 1.00 95.44 181 THR A CA 1
ATOM 1354 C C . THR A 1 181 ? 6.063 17.273 23.956 1.00 95.44 181 THR A C 1
ATOM 1356 O O . THR A 1 181 ? 5.942 16.793 25.084 1.00 95.44 181 THR A O 1
ATOM 1359 N N . HIS A 1 182 ? 6.516 16.566 22.917 1.00 94.56 182 HIS A N 1
ATOM 1360 C CA . HIS A 1 182 ? 6.734 15.118 22.896 1.00 94.56 182 HIS A CA 1
ATOM 1361 C C . HIS A 1 182 ? 5.490 14.314 23.313 1.00 94.56 182 HIS A C 1
ATOM 1363 O O . HIS A 1 182 ? 5.594 13.226 23.896 1.00 94.56 182 HIS A O 1
ATOM 1369 N N . SER A 1 183 ? 4.307 14.866 23.038 1.00 95.25 183 SER A N 1
ATOM 1370 C CA . SER A 1 183 ? 3.029 14.245 23.368 1.00 95.25 183 SER A CA 1
ATOM 1371 C C . SER A 1 183 ? 2.448 13.484 22.177 1.00 95.25 183 SER A C 1
ATOM 1373 O O . SER A 1 183 ? 2.703 13.836 21.026 1.00 95.25 183 SER A O 1
ATOM 1375 N N . ILE A 1 184 ? 1.693 12.423 22.463 1.00 96.06 184 ILE A N 1
ATOM 1376 C CA . ILE A 1 184 ? 0.897 11.689 21.478 1.00 96.06 184 ILE A CA 1
ATOM 1377 C C . ILE A 1 184 ? -0.579 11.871 21.824 1.00 96.06 184 ILE A C 1
ATOM 1379 O O . ILE A 1 184 ? -0.995 11.572 22.947 1.00 96.06 184 ILE A O 1
ATOM 1383 N N . SER A 1 185 ? -1.368 12.327 20.856 1.00 95.50 185 SER A N 1
ATOM 1384 C CA . SER A 1 185 ? -2.817 12.491 20.976 1.00 95.50 185 SER A CA 1
ATOM 1385 C C . SER A 1 185 ? -3.565 11.658 19.943 1.00 95.50 185 SER A C 1
ATOM 1387 O O . SER A 1 185 ? -3.037 11.337 18.884 1.00 95.50 185 SER A O 1
ATOM 1389 N N . ALA A 1 186 ? -4.817 11.328 20.245 1.00 96.62 186 ALA A N 1
ATOM 1390 C CA . ALA A 1 186 ? -5.707 10.668 19.300 1.00 96.62 186 ALA A CA 1
ATOM 1391 C C . ALA A 1 186 ? -6.003 11.550 18.074 1.00 96.62 186 ALA A C 1
ATOM 1393 O O . ALA A 1 186 ? -6.056 12.777 18.201 1.00 96.62 186 ALA A O 1
ATOM 1394 N N . GLN A 1 187 ? -6.257 10.919 16.925 1.00 95.19 187 GLN A N 1
ATOM 1395 C CA . GLN A 1 187 ? -6.793 11.575 15.733 1.00 95.19 187 GLN A CA 1
ATOM 1396 C C . GLN A 1 187 ? -8.206 11.049 15.424 1.00 95.19 187 GLN A C 1
ATOM 1398 O O . GLN A 1 187 ? -8.364 10.096 14.660 1.00 95.19 187 GLN A O 1
ATOM 1403 N N . PRO A 1 188 ? -9.256 11.668 15.989 1.00 95.31 188 PRO A N 1
ATOM 1404 C CA . PRO A 1 188 ? -10.628 11.179 15.852 1.00 95.31 188 PRO A CA 1
ATOM 1405 C C . PRO A 1 188 ? -11.217 11.367 14.444 1.00 95.31 188 PRO A C 1
ATOM 1407 O O . PRO A 1 188 ? -12.308 10.890 14.168 1.00 95.31 188 PRO A O 1
ATOM 1410 N N . ASP A 1 189 ? -10.532 12.029 13.516 1.00 94.25 189 ASP A N 1
ATOM 1411 C CA . ASP A 1 189 ? -11.007 12.124 12.130 1.00 94.25 189 ASP A CA 1
ATOM 1412 C C . ASP A 1 189 ? -10.450 10.997 11.235 1.00 94.25 189 ASP A C 1
ATOM 1414 O O . ASP A 1 189 ? -10.956 10.771 10.132 1.00 94.25 189 ASP A O 1
ATOM 1418 N N . ALA A 1 190 ? -9.467 10.228 11.722 1.00 93.38 190 ALA A N 1
ATOM 1419 C CA . ALA A 1 190 ? -8.862 9.107 11.004 1.00 93.38 190 ALA A CA 1
ATOM 1420 C C . ALA A 1 190 ? -9.695 7.821 11.152 1.00 93.38 190 ALA A C 1
ATOM 1422 O O . ALA A 1 190 ? -9.362 6.895 11.898 1.00 93.38 190 ALA A O 1
ATOM 1423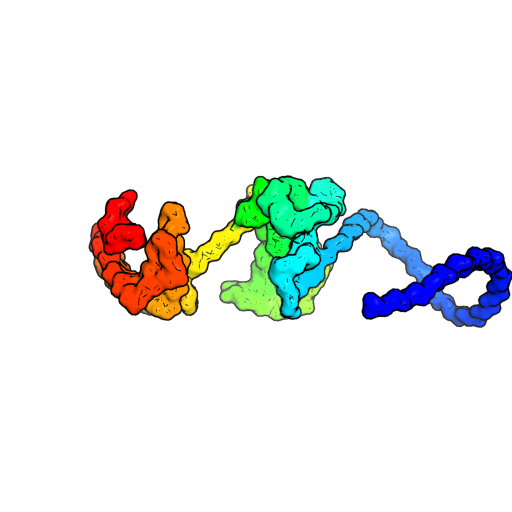 N N . TRP A 1 191 ? -10.804 7.769 10.416 1.00 94.25 191 TRP A N 1
ATOM 1424 C CA . TRP A 1 191 ? -11.677 6.599 10.342 1.00 94.25 191 TRP A CA 1
ATOM 1425 C C . TRP A 1 191 ? -11.090 5.477 9.493 1.00 94.25 191 TRP A C 1
ATOM 1427 O O . TRP A 1 191 ? -10.617 5.693 8.377 1.00 94.25 191 TRP A O 1
ATOM 1437 N N . ASN A 1 192 ? -11.218 4.252 9.992 1.00 93.31 192 ASN A N 1
ATOM 1438 C CA . ASN A 1 192 ? -10.753 3.043 9.333 1.00 93.31 192 ASN A CA 1
ATOM 1439 C C . ASN A 1 192 ? -11.819 1.948 9.360 1.00 93.31 192 ASN A C 1
ATOM 1441 O O . ASN A 1 192 ? -12.711 1.957 10.205 1.00 93.31 192 ASN A O 1
ATOM 1445 N N . ILE A 1 193 ? -11.718 0.994 8.433 1.00 94.62 193 ILE A N 1
ATOM 1446 C CA . ILE A 1 193 ? -12.520 -0.232 8.458 1.00 94.62 193 ILE A CA 1
ATOM 1447 C C . ILE A 1 193 ? -11.578 -1.410 8.638 1.00 94.62 193 ILE A C 1
ATOM 1449 O O . ILE A 1 193 ? -10.669 -1.605 7.832 1.00 94.62 193 ILE A O 1
ATOM 1453 N N . VAL A 1 194 ? -11.821 -2.203 9.676 1.00 94.94 194 VAL A N 1
ATOM 1454 C CA . VAL A 1 194 ? -11.067 -3.420 9.973 1.00 94.94 194 VAL A CA 1
ATOM 1455 C C . VAL A 1 194 ? -11.999 -4.615 9.845 1.00 94.94 194 VAL A C 1
ATOM 1457 O O . VAL A 1 194 ? -13.137 -4.581 10.307 1.00 94.94 194 VAL A O 1
ATOM 1460 N N . LYS A 1 195 ? -11.520 -5.666 9.185 1.00 95.38 195 LYS A N 1
ATOM 1461 C CA . LYS A 1 195 ? -12.185 -6.969 9.120 1.00 95.38 195 LYS A CA 1
ATOM 1462 C C . LYS A 1 195 ? -11.619 -7.858 10.230 1.00 95.38 195 LYS A C 1
ATOM 1464 O O . LYS A 1 195 ? -10.409 -7.836 10.455 1.00 95.38 195 LYS A O 1
ATOM 1469 N N . SER A 1 196 ? -12.482 -8.610 10.907 1.00 95.38 196 SER A N 1
ATOM 1470 C CA . SER A 1 196 ? -12.087 -9.522 11.982 1.00 95.38 196 SER A CA 1
ATOM 1471 C C . SER A 1 196 ? -11.187 -10.660 11.491 1.00 95.38 196 SER A C 1
ATOM 1473 O O . SER A 1 196 ? -11.050 -10.908 10.289 1.00 95.38 196 SER A O 1
ATOM 1475 N N . ALA A 1 197 ? -10.563 -11.369 12.433 1.00 92.44 197 ALA A N 1
ATOM 1476 C CA . ALA A 1 197 ? -9.582 -12.412 12.140 1.00 92.44 197 ALA A CA 1
ATOM 1477 C C . ALA A 1 197 ? -10.162 -13.606 11.357 1.00 92.44 197 ALA A C 1
ATOM 1479 O O . ALA A 1 197 ? -9.470 -14.181 10.516 1.00 92.44 197 ALA A O 1
ATOM 1480 N N . ASP A 1 198 ? -11.420 -13.978 11.599 1.00 92.06 198 ASP A N 1
ATOM 1481 C CA . ASP A 1 198 ? -12.107 -15.038 10.848 1.00 92.06 198 ASP A CA 1
ATOM 1482 C C . ASP A 1 198 ? -12.754 -14.532 9.541 1.00 92.06 198 ASP A C 1
ATOM 1484 O O . ASP A 1 198 ? -13.232 -15.317 8.714 1.00 92.06 198 ASP A O 1
ATOM 1488 N N . GLY A 1 199 ? -12.720 -13.214 9.337 1.00 94.38 199 GLY A N 1
ATOM 1489 C CA . GLY A 1 199 ? -13.182 -12.517 8.154 1.00 94.38 199 GLY A CA 1
ATOM 1490 C C . GLY A 1 199 ? -14.686 -12.279 8.075 1.00 94.38 199 GLY A C 1
ATOM 1491 O O . GLY A 1 199 ? -15.157 -11.916 6.985 1.00 94.38 199 GLY A O 1
ATOM 1492 N N . LYS A 1 200 ? -15.424 -12.498 9.168 1.00 95.81 200 LYS A N 1
ATOM 1493 C CA . LYS A 1 200 ? -16.893 -12.514 9.188 1.00 95.81 200 LYS A CA 1
ATOM 1494 C C . LYS A 1 200 ? -17.523 -11.262 9.780 1.00 95.81 200 LYS A C 1
ATOM 1496 O O . LYS A 1 200 ? -18.612 -10.906 9.330 1.00 95.81 200 LYS A O 1
ATOM 1501 N N . ALA A 1 201 ? -16.847 -10.588 10.705 1.00 97.62 201 ALA A N 1
ATOM 1502 C CA . ALA A 1 201 ? -17.263 -9.297 11.235 1.00 97.62 201 ALA A CA 1
ATOM 1503 C C . ALA A 1 201 ? -16.394 -8.152 10.693 1.00 97.62 201 ALA A C 1
ATOM 1505 O O . ALA A 1 201 ? -15.272 -8.338 10.205 1.00 97.62 201 ALA A O 1
ATOM 1506 N N . PHE A 1 202 ? -16.931 -6.939 10.769 1.00 97.88 202 PHE A N 1
ATOM 1507 C CA . PHE A 1 202 ? -16.257 -5.713 10.356 1.00 97.88 202 PHE A CA 1
ATOM 1508 C C . PHE A 1 202 ? -16.491 -4.626 11.397 1.00 97.88 202 PHE A C 1
ATOM 1510 O O . PHE A 1 202 ? -17.564 -4.552 11.980 1.00 97.88 202 PHE A O 1
ATOM 1517 N N . ALA A 1 203 ? -15.532 -3.726 11.573 1.00 97.69 203 ALA A N 1
ATOM 1518 C CA . ALA A 1 203 ? -15.694 -2.548 12.411 1.00 97.69 203 ALA A CA 1
ATOM 1519 C C . ALA A 1 203 ? -15.265 -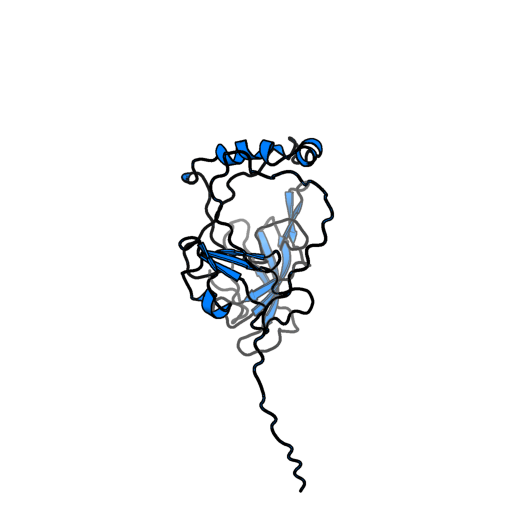1.301 11.643 1.00 97.69 203 ALA A C 1
ATOM 1521 O O . ALA A 1 203 ? -14.148 -1.244 11.126 1.00 97.69 203 ALA A O 1
ATOM 1522 N N . LYS A 1 204 ? -16.136 -0.290 11.590 1.00 97.12 204 LYS A N 1
ATOM 1523 C CA . LYS A 1 204 ? -15.696 1.094 11.381 1.00 97.12 204 LYS A CA 1
ATOM 1524 C C . LYS A 1 204 ? -15.176 1.592 12.712 1.00 97.12 204 LYS A C 1
ATOM 1526 O O . LYS A 1 204 ? -15.922 1.551 13.684 1.00 97.12 204 LYS A O 1
ATOM 1531 N N . LEU A 1 205 ? -13.939 2.052 12.761 1.00 96.75 205 LEU A N 1
ATOM 1532 C CA . LEU A 1 205 ? -13.322 2.476 14.005 1.00 96.75 205 LEU A CA 1
ATOM 1533 C C . LEU A 1 205 ? -12.427 3.687 13.820 1.00 96.75 205 LEU A C 1
ATOM 1535 O O . LEU A 1 205 ? -11.934 3.961 12.724 1.00 96.75 205 LEU A O 1
ATOM 1539 N N . HIS A 1 206 ? -12.195 4.374 14.925 1.00 96.56 206 HIS A N 1
ATOM 1540 C CA . HIS A 1 206 ? -11.180 5.407 15.058 1.00 96.56 206 HIS A CA 1
ATOM 1541 C C . HIS A 1 206 ? -10.724 5.502 16.516 1.00 96.56 206 HIS A C 1
ATOM 1543 O O . HIS A 1 206 ? -11.387 5.001 17.430 1.00 96.56 206 HIS A O 1
ATOM 1549 N N . VAL A 1 207 ? -9.576 6.132 16.740 1.00 97.19 207 VAL A N 1
ATOM 1550 C CA . VAL A 1 207 ? -9.072 6.374 18.092 1.00 97.19 207 VAL A CA 1
ATOM 1551 C C . VAL A 1 207 ? -9.574 7.731 18.563 1.00 97.19 207 VAL A C 1
ATOM 1553 O O . VAL A 1 207 ? -9.305 8.749 17.931 1.00 97.19 207 VAL A O 1
ATOM 1556 N N . ILE A 1 208 ? -10.286 7.745 19.690 1.00 97.88 208 ILE A N 1
ATOM 1557 C CA . ILE A 1 208 ? -10.882 8.963 20.262 1.00 97.88 208 ILE A CA 1
ATOM 1558 C C . ILE A 1 208 ? -10.080 9.527 21.431 1.00 97.88 208 ILE A C 1
ATOM 1560 O O . ILE A 1 208 ? -10.204 10.706 21.754 1.00 97.88 208 ILE A O 1
ATOM 1564 N N . ASN A 1 209 ? -9.250 8.705 22.081 1.00 98.00 209 ASN A N 1
ATOM 1565 C CA . ASN A 1 209 ? -8.429 9.156 23.200 1.00 98.00 209 ASN A CA 1
ATOM 1566 C C . ASN A 1 209 ? -7.152 8.327 23.369 1.00 98.00 209 ASN A C 1
ATOM 1568 O O . ASN A 1 209 ? -7.161 7.109 23.191 1.00 98.00 209 ASN A O 1
ATOM 1572 N N . ILE A 1 210 ? -6.075 8.993 23.791 1.00 97.31 210 ILE A N 1
ATOM 1573 C CA . ILE A 1 210 ? -4.806 8.375 24.187 1.00 97.31 210 ILE A CA 1
ATOM 1574 C C . ILE A 1 210 ? -4.372 8.989 25.514 1.00 97.31 210 ILE A C 1
ATOM 1576 O O . ILE A 1 210 ? -4.149 10.194 25.617 1.00 97.31 210 ILE A O 1
ATOM 1580 N N . THR A 1 211 ? -4.202 8.152 26.535 1.00 96.69 211 THR A N 1
ATOM 1581 C CA . THR A 1 211 ? -3.619 8.563 27.817 1.00 96.69 211 THR A CA 1
ATOM 1582 C C . THR A 1 211 ? -2.177 8.089 27.875 1.00 96.69 211 THR A C 1
ATOM 1584 O O . THR A 1 211 ? -1.871 7.030 28.413 1.00 96.69 211 THR A O 1
ATOM 1587 N N . GLN A 1 212 ? -1.258 8.886 27.331 1.00 93.88 212 GLN A N 1
ATOM 1588 C CA . GLN A 1 212 ? 0.149 8.497 27.160 1.00 93.88 212 GLN A CA 1
ATOM 1589 C C . GLN A 1 212 ? 0.835 8.050 28.465 1.00 93.88 212 GLN A C 1
ATOM 1591 O O . GLN A 1 212 ? 1.654 7.133 28.451 1.00 93.88 212 GLN A O 1
ATOM 1596 N N . ALA A 1 213 ? 0.473 8.647 29.607 1.00 94.06 213 ALA A N 1
ATOM 1597 C CA . ALA A 1 213 ? 1.046 8.298 30.908 1.00 94.06 213 ALA A CA 1
ATOM 1598 C C . ALA A 1 213 ? 0.733 6.860 31.348 1.00 94.06 213 ALA A C 1
ATOM 1600 O O . ALA A 1 213 ? 1.564 6.245 32.012 1.00 94.06 213 ALA A O 1
ATOM 1601 N N . SER A 1 214 ? -0.445 6.334 31.008 1.00 95.38 214 SER A N 1
ATOM 1602 C CA . SER A 1 214 ? -0.839 4.942 31.253 1.00 95.38 214 SER A CA 1
ATOM 1603 C C . SER A 1 214 ? -0.769 4.080 29.996 1.00 95.38 214 SER A C 1
ATOM 1605 O O . SER A 1 214 ? -0.893 2.872 30.110 1.00 95.38 214 SER A O 1
ATOM 1607 N N . ARG A 1 215 ? -0.488 4.667 28.827 1.00 94.94 215 ARG A N 1
ATOM 1608 C CA . ARG A 1 215 ? -0.507 4.011 27.509 1.00 94.94 215 ARG A CA 1
ATOM 1609 C C . ARG A 1 215 ? -1.893 3.505 27.109 1.00 94.94 215 ARG A C 1
ATOM 1611 O O . ARG A 1 215 ? -1.984 2.650 26.241 1.00 94.94 215 ARG A O 1
ATOM 1618 N N . ASP A 1 216 ? -2.950 4.025 27.725 1.00 96.94 216 ASP A N 1
ATOM 1619 C CA . ASP A 1 216 ? -4.309 3.586 27.421 1.00 96.94 216 ASP A CA 1
ATOM 1620 C C . ASP A 1 216 ? -4.797 4.226 26.122 1.00 96.94 216 ASP A C 1
ATOM 1622 O O . ASP A 1 216 ? -4.546 5.410 25.872 1.00 96.94 216 ASP A O 1
ATOM 1626 N N . ILE A 1 217 ? -5.521 3.452 25.319 1.00 97.38 217 ILE A N 1
ATOM 1627 C CA . ILE A 1 217 ? -6.073 3.877 24.029 1.00 97.38 217 ILE A CA 1
ATOM 1628 C C . ILE A 1 217 ? -7.573 3.606 24.055 1.00 97.38 217 ILE A C 1
ATOM 1630 O O . ILE A 1 217 ? -7.994 2.528 24.461 1.00 97.38 217 ILE A O 1
ATOM 1634 N N . THR A 1 218 ? -8.384 4.580 23.652 1.00 98.31 218 THR A N 1
ATOM 1635 C CA . THR A 1 218 ? -9.839 4.411 23.532 1.00 98.31 218 THR A CA 1
ATOM 1636 C C . THR A 1 218 ? -10.252 4.473 22.076 1.00 98.31 218 THR A C 1
ATOM 1638 O O . THR A 1 218 ? -9.908 5.429 21.377 1.00 98.31 218 THR A O 1
ATOM 1641 N N . LEU A 1 219 ? -10.992 3.457 21.650 1.00 98.12 219 LEU A N 1
ATOM 1642 C CA . LEU A 1 219 ? -11.590 3.357 20.333 1.00 98.12 219 LEU A CA 1
ATOM 1643 C C . LEU A 1 219 ? -13.097 3.559 20.450 1.00 98.12 219 LEU A C 1
ATOM 1645 O O . LEU A 1 219 ? -13.720 3.035 21.372 1.00 98.12 219 LEU A O 1
ATOM 1649 N N . GLU A 1 220 ? -13.667 4.269 19.486 1.00 98.44 220 GLU A N 1
ATOM 1650 C CA . GLU A 1 220 ? -15.097 4.202 19.182 1.00 98.44 220 GLU A CA 1
ATOM 1651 C C . GLU A 1 220 ? -15.255 3.333 17.931 1.00 98.44 220 GLU A C 1
ATOM 1653 O O . GLU A 1 220 ? -14.487 3.459 16.969 1.00 98.44 220 GLU A O 1
ATOM 1658 N N . MET A 1 221 ? -16.209 2.405 17.968 1.00 98.31 221 MET A N 1
ATOM 1659 C CA . MET A 1 221 ? -16.401 1.398 16.931 1.00 98.31 221 MET A CA 1
ATOM 1660 C C . MET A 1 221 ? -17.880 1.250 16.587 1.00 98.31 221 MET A C 1
ATOM 1662 O O . MET A 1 221 ? -18.727 1.216 17.470 1.00 98.31 221 MET A O 1
ATOM 1666 N N . PHE A 1 222 ? -18.186 1.083 15.307 1.00 98.44 222 PHE A N 1
ATOM 1667 C CA . PHE A 1 222 ? -19.486 0.621 14.827 1.00 98.44 222 PHE A CA 1
ATOM 1668 C C . PHE A 1 222 ? -19.265 -0.728 14.163 1.00 98.44 222 PHE A C 1
ATOM 1670 O O . PHE A 1 222 ? -18.544 -0.804 13.160 1.00 98.44 222 PHE A O 1
ATOM 1677 N N . ILE A 1 223 ? -19.831 -1.781 14.743 1.00 98.31 223 ILE A N 1
ATOM 1678 C CA . ILE A 1 223 ? -19.545 -3.164 14.369 1.00 98.31 223 ILE A CA 1
ATOM 1679 C C . ILE A 1 223 ? -20.634 -3.658 13.411 1.00 98.31 223 ILE A C 1
ATOM 1681 O O . ILE A 1 223 ? -21.752 -3.158 13.378 1.00 98.31 223 ILE A O 1
ATOM 1685 N N . GLN A 1 224 ? -20.262 -4.556 12.515 1.00 98.44 224 GLN A N 1
ATOM 1686 C CA . GLN A 1 224 ? -21.148 -5.282 11.619 1.00 98.44 224 GLN A CA 1
ATOM 1687 C C . GLN A 1 224 ? -20.862 -6.762 11.836 1.00 98.44 224 GLN A C 1
ATOM 1689 O O . GLN A 1 224 ? -19.755 -7.221 11.532 1.00 98.44 224 GLN A O 1
ATOM 1694 N N . GLN A 1 225 ? -21.848 -7.493 12.344 1.00 97.75 225 GLN A N 1
ATOM 1695 C CA . GLN A 1 225 ? -21.715 -8.908 12.675 1.00 97.75 225 GLN A CA 1
ATOM 1696 C C . GLN A 1 225 ? -21.859 -9.814 11.442 1.00 97.75 225 GLN A C 1
ATOM 1698 O O . GLN A 1 225 ? -22.285 -9.393 10.357 1.00 97.75 225 GLN A O 1
ATOM 1703 N N . GLU A 1 226 ? -21.520 -11.098 11.605 1.00 97.31 226 GLU A N 1
ATOM 1704 C CA . GLU A 1 226 ? -21.647 -12.098 10.539 1.00 97.31 226 GLU A CA 1
ATOM 1705 C C . GLU A 1 226 ? -23.081 -12.148 9.981 1.00 97.31 226 GLU A C 1
ATOM 1707 O O . GLU A 1 226 ? -24.054 -12.398 10.692 1.00 97.31 226 GLU A O 1
ATOM 1712 N N . GLY A 1 227 ? -23.209 -11.967 8.664 1.00 96.44 227 GLY A N 1
ATOM 1713 C CA . GLY A 1 227 ? -24.489 -12.039 7.954 1.00 96.44 227 GLY A CA 1
ATOM 1714 C C . GLY A 1 227 ? -25.288 -10.734 7.933 1.00 96.44 227 GLY A C 1
ATOM 1715 O O . GLY A 1 227 ? -26.302 -10.662 7.232 1.00 96.44 227 GLY A O 1
ATOM 1716 N N . GLU A 1 228 ? -24.834 -9.694 8.628 1.00 97.38 228 GLU A N 1
ATOM 1717 C CA . GLU A 1 228 ? -25.428 -8.364 8.539 1.00 97.38 228 GLU A CA 1
ATOM 1718 C C . GLU A 1 228 ? -24.979 -7.631 7.272 1.00 97.38 228 GLU A C 1
ATOM 1720 O O . GLU A 1 228 ? -23.930 -7.906 6.690 1.00 97.38 228 GLU A O 1
ATOM 1725 N N . VAL A 1 229 ? -25.788 -6.668 6.825 1.00 96.12 229 VAL A N 1
ATOM 1726 C CA . VAL A 1 229 ? -25.518 -5.846 5.626 1.00 96.12 229 VAL A CA 1
ATOM 1727 C C . VAL A 1 229 ? -25.378 -4.356 5.944 1.00 96.12 229 VAL A C 1
ATOM 1729 O O . VAL A 1 229 ? -25.248 -3.534 5.036 1.00 96.12 229 VAL A O 1
ATOM 1732 N N . VAL A 1 230 ? -25.437 -4.001 7.226 1.00 97.44 230 VAL A N 1
ATOM 1733 C CA . VAL A 1 230 ? -25.274 -2.644 7.750 1.00 97.44 230 VAL A CA 1
ATOM 1734 C C . VAL A 1 230 ? -24.425 -2.709 9.014 1.00 97.44 230 VAL A C 1
ATOM 1736 O O . VAL A 1 230 ? -24.430 -3.726 9.691 1.00 97.44 230 VAL A O 1
ATOM 1739 N N . PHE A 1 231 ? -23.712 -1.625 9.306 1.00 98.31 231 PHE A N 1
ATOM 1740 C CA . PHE A 1 231 ? -23.050 -1.445 10.596 1.00 98.31 231 PHE A CA 1
ATOM 1741 C C . PHE A 1 231 ? -24.068 -1.004 11.644 1.00 98.31 231 PHE A C 1
ATOM 1743 O O . PHE A 1 231 ? -25.075 -0.369 11.297 1.00 98.31 231 PHE A O 1
ATOM 1750 N N . ASP A 1 232 ? -23.748 -1.256 12.905 1.00 98.00 232 ASP A N 1
ATOM 1751 C CA . ASP A 1 232 ? -24.457 -0.711 14.046 1.00 98.00 232 ASP A CA 1
ATOM 1752 C C . ASP A 1 232 ? -24.610 0.805 13.943 1.00 98.00 232 ASP A C 1
ATOM 1754 O O . ASP A 1 232 ? -23.780 1.528 13.387 1.00 98.00 232 ASP A O 1
ATOM 1758 N N . THR A 1 233 ? -25.713 1.303 14.494 1.00 97.00 233 THR A N 1
ATOM 1759 C CA . THR A 1 233 ? -25.966 2.745 14.623 1.00 97.00 233 THR A CA 1
ATOM 1760 C C . THR A 1 233 ? -25.539 3.295 15.977 1.00 97.00 233 THR A C 1
ATOM 1762 O O . THR A 1 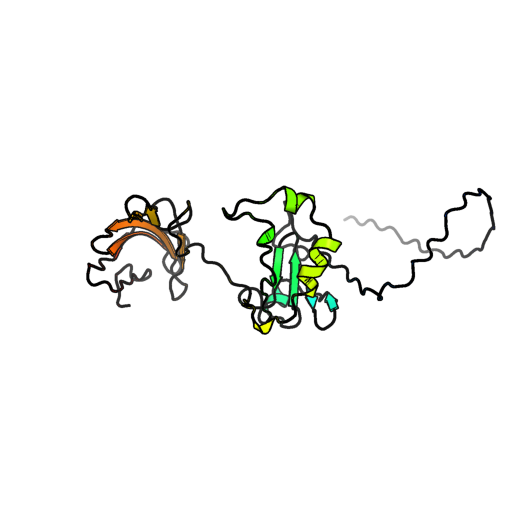233 ? -25.520 4.509 16.165 1.00 97.00 233 THR A O 1
ATOM 1765 N N . THR A 1 234 ? -25.259 2.407 16.928 1.00 96.94 234 THR A N 1
ATOM 1766 C CA . THR A 1 234 ? -24.762 2.744 18.259 1.00 96.94 234 THR A CA 1
ATOM 1767 C C . THR A 1 234 ? -23.290 2.393 18.299 1.00 96.94 234 THR A C 1
ATOM 1769 O O . THR A 1 234 ? -22.916 1.309 17.867 1.00 96.94 234 THR A O 1
ATOM 1772 N N . ALA A 1 235 ? -22.472 3.306 18.809 1.00 97.25 235 ALA A N 1
ATOM 1773 C CA . ALA A 1 235 ? -21.061 3.032 18.967 1.00 97.25 235 ALA A CA 1
ATOM 1774 C C . ALA A 1 235 ? -20.796 2.129 20.177 1.00 97.25 235 ALA A C 1
ATOM 1776 O O . ALA A 1 235 ? -21.367 2.323 21.255 1.00 97.25 235 ALA A O 1
ATOM 1777 N N . THR A 1 236 ? -19.862 1.207 19.997 1.00 98.06 236 THR A N 1
ATOM 1778 C CA . THR A 1 236 ? -19.169 0.494 21.061 1.00 98.06 236 THR A CA 1
ATOM 1779 C C . THR A 1 236 ? -17.877 1.246 21.359 1.00 98.06 236 THR A C 1
ATOM 1781 O O . THR A 1 236 ? -16.963 1.295 20.536 1.00 98.06 236 THR A O 1
ATOM 1784 N N . GLU A 1 237 ? -17.805 1.855 22.541 1.00 98.06 237 GLU A N 1
ATOM 1785 C CA . GLU A 1 237 ? -16.577 2.461 23.052 1.00 98.06 237 GLU A CA 1
ATOM 1786 C C . GLU A 1 237 ? -15.809 1.443 23.896 1.00 98.06 237 GLU A C 1
ATOM 1788 O O . GLU A 1 237 ? -16.349 0.865 24.845 1.00 98.06 237 GLU A O 1
ATOM 1793 N N . TRP A 1 238 ? -14.531 1.246 23.583 1.00 98.31 238 TRP A N 1
ATOM 1794 C CA . TRP A 1 238 ? -13.652 0.364 24.344 1.00 98.31 238 TRP A CA 1
ATOM 1795 C C . TRP A 1 238 ? -12.317 1.041 24.637 1.00 98.31 238 TRP A C 1
ATOM 1797 O O . TRP A 1 238 ? -11.665 1.592 23.750 1.00 98.31 238 TRP A O 1
ATOM 1807 N N . THR A 1 239 ? -11.892 0.972 25.900 1.00 98.12 239 THR A N 1
ATOM 1808 C CA . THR A 1 239 ? -10.581 1.450 26.344 1.00 98.12 239 THR A CA 1
ATOM 1809 C C . THR A 1 239 ? -9.654 0.271 26.612 1.00 98.12 239 THR A C 1
ATOM 1811 O O . THR A 1 239 ? -9.785 -0.419 27.626 1.00 98.12 239 THR A O 1
ATOM 1814 N N . ALA A 1 240 ? -8.642 0.120 25.761 1.00 97.62 240 ALA A N 1
ATOM 1815 C CA . ALA A 1 240 ? -7.491 -0.736 26.001 1.00 97.62 240 ALA A CA 1
ATOM 1816 C C . ALA A 1 240 ? -6.678 -0.185 27.184 1.00 97.62 240 ALA A C 1
ATOM 1818 O O . ALA A 1 240 ? -5.810 0.674 27.020 1.00 97.62 240 ALA A O 1
ATOM 1819 N N . SER A 1 241 ? -6.979 -0.668 28.391 1.00 96.38 241 SER A N 1
ATOM 1820 C CA . SER A 1 241 ? -6.343 -0.223 29.639 1.00 96.38 241 SER A CA 1
ATOM 1821 C C . SER A 1 241 ? -5.009 -0.948 29.858 1.00 96.38 241 SER A C 1
ATOM 1823 O O . SER A 1 241 ? -4.932 -1.944 30.587 1.00 96.38 241 SER A O 1
ATOM 1825 N N . ILE A 1 242 ? -3.959 -0.493 29.175 1.00 95.75 242 ILE A N 1
ATOM 1826 C CA . ILE A 1 242 ? -2.634 -1.128 29.124 1.00 95.75 242 ILE A CA 1
ATOM 1827 C C . ILE A 1 242 ? -1.857 -0.892 30.428 1.00 95.75 242 ILE A C 1
ATOM 1829 O O . ILE A 1 242 ? -1.258 -1.823 30.974 1.00 95.75 242 ILE A O 1
ATOM 1833 N N . GLY A 1 243 ? -1.900 0.326 30.966 1.00 94.06 243 GLY A N 1
ATOM 1834 C CA . GLY A 1 243 ? -1.138 0.723 32.150 1.00 94.06 243 GLY A CA 1
ATOM 1835 C C . GLY A 1 243 ? 0.374 0.926 31.924 1.00 94.06 243 GLY A C 1
ATOM 1836 O O . GLY A 1 243 ? 0.974 0.554 30.914 1.00 94.06 243 GLY A O 1
ATOM 1837 N N . GLN A 1 244 ? 1.043 1.498 32.935 1.00 93.12 244 GLN A N 1
ATOM 1838 C CA . GLN A 1 244 ? 2.470 1.870 32.865 1.00 93.12 244 GLN A CA 1
ATOM 1839 C C . GLN A 1 244 ? 3.432 0.695 32.651 1.00 93.12 244 GLN A C 1
ATOM 1841 O O . GLN A 1 244 ? 4.529 0.889 32.125 1.00 93.12 244 GLN A O 1
ATOM 1846 N N . GLY A 1 245 ? 3.029 -0.515 33.048 1.00 91.06 245 GLY A N 1
ATOM 1847 C CA . GLY A 1 245 ? 3.810 -1.733 32.834 1.00 91.06 245 GLY A CA 1
ATOM 1848 C C . GLY A 1 245 ? 3.923 -2.136 31.361 1.00 91.06 245 GLY A C 1
ATOM 1849 O O . GLY A 1 245 ? 4.816 -2.907 31.018 1.00 91.06 245 GLY A O 1
ATOM 1850 N N . GLY A 1 246 ? 3.073 -1.585 30.486 1.00 89.38 246 GLY A N 1
ATOM 1851 C CA . GLY A 1 246 ? 2.946 -2.034 29.104 1.00 89.38 246 GLY A CA 1
ATOM 1852 C C . GLY A 1 246 ? 2.232 -3.381 28.986 1.00 89.38 246 GLY A C 1
ATOM 1853 O O . GLY A 1 246 ? 1.681 -3.905 29.953 1.00 89.38 246 GLY A O 1
ATOM 1854 N N . GLY A 1 247 ? 2.258 -3.933 27.776 1.00 92.81 247 GLY A N 1
ATOM 1855 C CA . GLY A 1 247 ? 1.544 -5.151 27.406 1.00 92.81 247 GLY A CA 1
ATOM 1856 C C . GLY A 1 247 ? 0.562 -4.883 26.273 1.00 92.81 247 GLY A C 1
ATOM 1857 O O . GLY A 1 247 ? 0.631 -3.843 25.618 1.00 92.81 247 GLY A O 1
ATOM 1858 N N . SER A 1 248 ? -0.351 -5.827 26.079 1.00 94.50 248 SER A N 1
ATOM 1859 C CA . SER A 1 248 ? -1.352 -5.787 25.017 1.00 94.50 248 SER A CA 1
ATOM 1860 C C . SER A 1 248 ? -2.745 -6.022 25.589 1.00 94.50 248 SER A C 1
ATOM 1862 O O . SER A 1 248 ? -2.906 -6.596 26.672 1.00 94.50 248 SER A O 1
ATOM 1864 N N . ARG A 1 249 ? -3.746 -5.538 24.861 1.00 96.94 249 ARG A N 1
ATOM 1865 C CA . ARG A 1 249 ? -5.168 -5.792 25.086 1.00 96.94 249 ARG A CA 1
ATOM 1866 C C . ARG A 1 249 ? -5.791 -6.099 23.736 1.00 96.94 249 ARG A C 1
ATOM 1868 O O . ARG A 1 249 ? -5.424 -5.453 22.754 1.00 96.94 249 ARG A O 1
ATOM 1875 N N . CYS A 1 250 ? -6.689 -7.072 23.699 1.00 96.50 250 CYS A N 1
ATOM 1876 C CA . CYS A 1 250 ? -7.315 -7.539 22.474 1.00 96.50 250 CYS A CA 1
ATOM 1877 C C . CYS A 1 250 ? -8.828 -7.436 22.616 1.00 96.50 250 CYS A C 1
ATOM 1879 O O . CYS A 1 250 ? -9.374 -7.759 23.665 1.00 96.50 250 CYS A O 1
ATOM 1881 N N . PHE A 1 251 ? -9.492 -6.966 21.568 1.00 96.62 251 PHE A N 1
ATOM 1882 C CA . PHE A 1 251 ? -10.941 -6.846 21.517 1.00 96.62 251 PHE A CA 1
ATOM 1883 C C . PHE A 1 251 ? -11.454 -7.674 20.348 1.00 96.62 251 PHE A C 1
ATOM 1885 O O . PHE A 1 251 ? -10.935 -7.566 19.236 1.00 96.62 251 PHE A O 1
ATOM 1892 N N . ASP A 1 252 ? -12.441 -8.512 20.623 1.00 96.31 252 ASP A N 1
ATOM 1893 C CA . ASP A 1 252 ? -13.058 -9.418 19.665 1.00 96.31 252 ASP A CA 1
ATOM 1894 C C . ASP A 1 252 ? -14.365 -8.802 19.156 1.00 96.31 252 ASP A C 1
ATOM 1896 O O . ASP A 1 252 ? -15.227 -8.422 19.952 1.00 96.31 252 ASP A O 1
ATOM 1900 N N . PHE A 1 253 ? -14.504 -8.654 17.836 1.00 96.62 253 PHE A N 1
ATOM 1901 C CA . PHE A 1 253 ? -15.667 -7.983 17.243 1.00 96.62 253 PHE A CA 1
ATOM 1902 C C . PHE A 1 253 ? -16.920 -8.851 17.332 1.00 96.62 253 PHE A C 1
ATOM 1904 O O . PHE A 1 253 ? -18.013 -8.326 17.503 1.00 96.62 253 PHE A O 1
ATOM 1911 N N . GLU A 1 254 ? -16.766 -10.169 17.273 1.00 95.12 254 GLU A N 1
ATOM 1912 C CA . GLU A 1 254 ? -17.852 -11.143 17.298 1.00 95.12 254 GLU A CA 1
ATOM 1913 C C . GLU A 1 254 ? -18.538 -11.207 18.668 1.00 95.12 254 GLU A C 1
ATOM 1915 O O . GLU A 1 254 ? -19.763 -11.284 18.759 1.00 95.12 254 GLU A O 1
ATOM 1920 N N . SER A 1 255 ? -17.755 -11.188 19.747 1.00 95.00 255 SER A N 1
ATOM 1921 C CA . SER A 1 255 ? -18.273 -11.158 21.120 1.00 95.00 255 SER A CA 1
ATOM 1922 C C . SER A 1 255 ? -18.453 -9.751 21.685 1.00 95.00 255 SER A C 1
ATOM 1924 O O . SER A 1 255 ? -19.030 -9.611 22.765 1.00 95.00 255 SER A O 1
ATOM 1926 N N . GLU A 1 256 ? -17.950 -8.734 20.982 1.00 95.44 256 GLU A N 1
ATOM 1927 C CA . GLU A 1 256 ? -17.903 -7.333 21.414 1.00 95.44 256 GLU A CA 1
ATOM 1928 C C . GLU A 1 256 ? -17.296 -7.174 22.812 1.00 95.44 256 GLU A C 1
ATOM 1930 O O . GLU A 1 256 ? -17.800 -6.447 23.676 1.00 95.44 256 GLU A O 1
ATOM 1935 N N . SER A 1 257 ? -16.211 -7.905 23.063 1.00 96.19 257 SER A N 1
ATOM 1936 C CA . SER A 1 257 ? -15.603 -7.965 24.385 1.00 96.19 257 SER A CA 1
ATOM 1937 C C . SER A 1 257 ? -14.086 -8.092 24.338 1.00 96.19 257 SER A C 1
ATOM 1939 O O . SER A 1 257 ? -13.494 -8.506 23.342 1.00 96.19 257 SER A O 1
ATOM 1941 N N . GLU A 1 258 ? -13.446 -7.698 25.440 1.00 96.81 258 GLU A N 1
ATOM 1942 C CA . GLU A 1 258 ? -12.013 -7.908 25.620 1.00 96.81 258 GLU A CA 1
ATOM 1943 C C . GLU A 1 258 ? -11.717 -9.403 25.802 1.00 96.81 258 GLU A C 1
ATOM 1945 O O . GLU A 1 258 ? -12.376 -10.091 26.586 1.00 96.81 258 GLU A O 1
ATOM 1950 N N . VAL A 1 259 ? -10.699 -9.882 25.092 1.00 96.38 259 VAL A N 1
ATOM 1951 C CA . VAL A 1 259 ? -10.226 -11.267 25.107 1.00 96.38 259 VAL A CA 1
ATOM 1952 C C . VAL A 1 259 ? -8.723 -11.313 25.363 1.00 96.38 259 VAL A C 1
ATOM 1954 O O . VAL A 1 259 ? -8.018 -10.304 25.256 1.00 96.38 259 VAL A O 1
ATOM 1957 N N . ASP A 1 260 ? -8.221 -12.502 25.688 1.00 93.44 260 ASP A N 1
ATOM 1958 C CA . ASP A 1 260 ? -6.783 -12.723 25.769 1.00 93.44 260 ASP A CA 1
ATOM 1959 C C . ASP A 1 260 ? -6.146 -12.561 24.381 1.00 93.44 260 ASP A C 1
ATOM 1961 O O . ASP A 1 260 ? -6.625 -13.111 23.385 1.00 93.44 260 ASP A O 1
ATOM 1965 N N . CYS A 1 261 ? -5.050 -11.806 24.355 1.00 89.12 261 CYS A N 1
ATOM 1966 C CA . CYS A 1 261 ? -4.041 -11.913 23.312 1.00 89.12 261 CYS A CA 1
ATOM 1967 C C . CYS A 1 261 ? -3.198 -13.184 23.570 1.00 89.12 261 CYS A C 1
ATOM 1969 O O . CYS A 1 261 ? -2.762 -13.805 22.584 1.00 89.12 261 CYS A O 1
#

Secondary structure (DSSP, 8-state):
--------------------------------PPPS----------------TT--TT-TTSSPEEEETTTTEEE---HHHHTT-SS--EEEETTEEEESBBTS-SSB--B--S---GGGB-TTS-B-HHHHHH--HHHHHHHHHH---GGGS--B-B----SS-S--SSTT-SEEEETTTTEEEE-TT--EEEE-TTSS-EEEEEEEEEETTTTEEEEEEEEE-TT-SS--SS-EEEEE---TT----EEETTTTEEE--

Foldseek 3Di:
DDDDDDDDDDDDDDDDDDDDDDDDDDDDDDDCPDPPDDDDDDDDDFPQAADDDPHDPPPQSNAWFFAAPVVRDTDDDGQVRQQEDQRTAKTHHPPDIFGQDEPRHDYNHWDFDQDPPCVQADPVRHGDPVCVVPDDPVVCVVVVVVRDDPVPTDIDHDYDDALADPDQDDLQYLWHADPVVRDIWGNQNNWDKDAFPVRFKIKTKGWDGADPQFRKTKMWIFMAGGPGPDTHPDTLIDIFRQGPVGDGWDAGRHVRGIDDD

Sequence (261 aa):
MERRNLKYILTAACLSLLFAGCSDSSDEREDDTPPNGETPSNTVQIDASAGGVGASPTDPLNKYTYFDLDTGRVVELTDAEAALDTVWDIAFKRTKTKINGGASGPGSVTAALADEQDDFYDSAGDPDNNVFMNATAESEEAAFDDFTDASTLNFVADEDKPRIDGSLQGDEAWALYDPVTHSISAQPDAWNIVKSADGKAFAKLHVINITQASRDITLEMFIQQEGEVVFDTTATEWTASIGQGGGSRCFDFESESEVDC

Radius of gyration: 30.92 Å; chains: 1; bounding box: 76×41×98 Å